Protein AF-A0A0G4FUP6-F1 (afdb_monomer_lite)

Organism: Vitrella brassicaformis (strain CCMP3155) (NCBI:txid1169540)

Secondary structure (DSSP, 8-state):
-HHHHHHHHHHHHHHHSPPPHHHHHIIIIIHHHHHHHTTTHHHHHHHHHHS-GGG--SSS----HHHHHHHHHHHHHHHHHH-HHHHHHHTT-HHHHHHHHHHHIIIIIHHHHHHHHHHHHSPPTTHHHHHHHHHHHHHHHTTT--HHHHHHHHHHHHHHHH-HHHHHHHHHHHHHHHHH--S------HHHHHHHHHHHHHHTHHHHHHHHHHHHHHHTHHHHHHHHHHHHHTTS---GGG-------------

Structure (mmCIF, N/CA/C/O backbone):
data_AF-A0A0G4FUP6-F1
#
_entry.id   AF-A0A0G4FUP6-F1
#
loop_
_atom_site.group_PDB
_atom_site.id
_atom_site.type_symbol
_atom_site.label_atom_id
_atom_site.label_alt_id
_atom_site.label_comp_id
_atom_site.label_asym_id
_atom_site.label_entity_id
_atom_site.label_seq_id
_atom_site.pdbx_PDB_ins_code
_atom_site.Cartn_x
_atom_site.Cartn_y
_atom_site.Cartn_z
_atom_site.occupancy
_atom_site.B_iso_or_equiv
_atom_site.auth_seq_id
_atom_site.auth_comp_id
_atom_site.auth_asym_id
_atom_site.auth_atom_id
_atom_site.pdbx_PDB_model_num
ATOM 1 N N . MET A 1 1 ? 15.894 2.514 -29.216 1.00 75.88 1 MET A N 1
ATOM 2 C CA . MET A 1 1 ? 16.092 1.074 -28.924 1.00 75.88 1 MET A CA 1
ATOM 3 C C . MET A 1 1 ? 15.828 0.776 -27.451 1.00 75.88 1 MET A C 1
ATOM 5 O O . MET A 1 1 ? 14.934 -0.011 -27.184 1.00 75.88 1 MET A O 1
ATOM 9 N N . ALA A 1 2 ? 16.489 1.463 -26.509 1.00 83.56 2 ALA A N 1
ATOM 10 C CA . ALA A 1 2 ? 16.250 1.303 -25.066 1.00 83.56 2 ALA A CA 1
ATOM 11 C C . ALA A 1 2 ? 14.771 1.465 -24.645 1.00 83.56 2 ALA A C 1
ATOM 13 O O . ALA A 1 2 ? 14.272 0.701 -23.829 1.00 83.56 2 ALA A O 1
ATOM 14 N N . GLU A 1 3 ? 14.022 2.386 -25.257 1.00 88.19 3 GLU A N 1
ATOM 15 C CA . GLU A 1 3 ? 12.585 2.531 -24.971 1.00 88.19 3 GLU A CA 1
ATOM 16 C C . GLU A 1 3 ? 11.730 1.328 -25.417 1.00 88.19 3 GLU A C 1
ATOM 18 O O . GLU A 1 3 ? 10.766 0.952 -24.751 1.00 88.19 3 GLU A O 1
ATOM 23 N N . TRP A 1 4 ? 12.087 0.695 -26.541 1.00 89.00 4 TRP A N 1
ATOM 24 C CA . TRP A 1 4 ? 11.432 -0.533 -27.011 1.00 89.00 4 TRP A CA 1
ATOM 25 C C . TRP A 1 4 ? 11.755 -1.714 -26.100 1.00 89.00 4 TRP A C 1
ATOM 27 O O . TRP A 1 4 ? 10.885 -2.539 -25.830 1.00 89.00 4 TRP A O 1
ATOM 37 N N . LEU A 1 5 ? 12.982 -1.747 -25.581 1.00 91.31 5 LEU A N 1
ATOM 38 C CA . LEU A 1 5 ? 13.433 -2.725 -24.602 1.00 91.31 5 LEU A CA 1
ATOM 39 C C . LEU A 1 5 ? 12.688 -2.583 -23.272 1.00 91.31 5 LEU A C 1
ATOM 41 O O . LEU A 1 5 ? 12.225 -3.580 -22.726 1.00 91.31 5 LEU A O 1
ATOM 45 N N . ALA A 1 6 ? 12.482 -1.352 -22.797 1.00 92.44 6 ALA A N 1
ATOM 46 C CA . ALA A 1 6 ? 11.683 -1.083 -21.607 1.00 92.44 6 ALA A CA 1
ATOM 47 C C . ALA A 1 6 ? 10.222 -1.534 -21.785 1.00 92.44 6 ALA A C 1
ATOM 49 O O . ALA A 1 6 ? 9.677 -2.237 -20.934 1.00 92.44 6 ALA A O 1
ATOM 50 N N . LEU A 1 7 ? 9.595 -1.218 -22.924 1.00 91.88 7 LEU A N 1
ATOM 51 C CA . LEU A 1 7 ? 8.237 -1.688 -23.215 1.00 91.88 7 LEU A CA 1
ATOM 52 C C . LEU A 1 7 ? 8.159 -3.225 -23.293 1.00 91.88 7 LEU A C 1
ATOM 54 O O . LEU A 1 7 ? 7.209 -3.818 -22.775 1.00 91.88 7 LEU A O 1
ATOM 58 N N . ALA A 1 8 ? 9.139 -3.875 -23.927 1.00 92.31 8 ALA A N 1
ATOM 59 C CA . ALA A 1 8 ? 9.213 -5.333 -24.006 1.00 92.31 8 ALA A CA 1
ATOM 60 C C . ALA A 1 8 ? 9.375 -5.969 -22.618 1.00 92.31 8 ALA A C 1
ATOM 62 O O . ALA A 1 8 ? 8.665 -6.923 -22.305 1.00 92.31 8 ALA A O 1
ATOM 63 N N . CYS A 1 9 ? 10.237 -5.399 -21.771 1.00 93.50 9 CYS A N 1
ATOM 64 C CA . CYS A 1 9 ? 10.440 -5.822 -20.388 1.00 93.50 9 CYS A CA 1
ATOM 65 C C . CYS A 1 9 ? 9.128 -5.753 -19.598 1.00 93.50 9 CYS A C 1
ATOM 67 O O . CYS A 1 9 ? 8.688 -6.758 -19.047 1.00 93.50 9 CYS A O 1
ATOM 69 N N . ALA A 1 10 ? 8.423 -4.619 -19.646 1.00 92.25 10 ALA A N 1
ATOM 70 C CA . ALA A 1 10 ? 7.139 -4.469 -18.967 1.00 92.25 10 ALA A CA 1
ATOM 71 C C . ALA A 1 10 ? 6.089 -5.490 -19.443 1.00 92.25 10 ALA A C 1
ATOM 73 O O . ALA A 1 10 ? 5.406 -6.119 -18.631 1.00 92.25 10 ALA A O 1
ATOM 74 N N . ARG A 1 11 ? 5.962 -5.695 -20.762 1.00 91.62 11 ARG A N 1
ATOM 75 C CA . ARG A 1 11 ? 5.004 -6.658 -21.336 1.00 91.62 11 ARG A CA 1
ATOM 76 C C . ARG A 1 11 ? 5.340 -8.101 -20.979 1.00 91.62 11 ARG A C 1
ATOM 78 O O . ARG A 1 11 ? 4.432 -8.869 -20.689 1.00 91.62 11 ARG A O 1
ATOM 85 N N . HIS A 1 12 ? 6.616 -8.462 -21.007 1.00 92.19 12 HIS A N 1
ATOM 86 C CA . HIS A 1 12 ? 7.057 -9.811 -20.687 1.00 92.19 12 HIS A CA 1
ATOM 87 C C . HIS A 1 12 ? 6.897 -10.105 -19.192 1.00 92.19 12 HIS A C 1
ATOM 89 O O . HIS A 1 12 ? 6.198 -11.043 -18.815 1.00 92.19 12 HIS A O 1
ATOM 95 N N . CYS A 1 13 ? 7.462 -9.253 -18.336 1.00 91.88 13 CYS A N 1
ATOM 96 C CA . CYS A 1 13 ? 7.470 -9.459 -16.893 1.00 91.88 13 CYS A CA 1
ATOM 97 C C . CYS A 1 13 ? 6.063 -9.377 -16.282 1.00 91.88 13 CYS A C 1
ATOM 99 O O . CYS A 1 13 ? 5.767 -10.128 -15.358 1.00 91.88 13 CYS A O 1
ATOM 101 N N . SER A 1 14 ? 5.156 -8.549 -16.821 1.00 88.56 14 SER A N 1
ATOM 102 C CA . SER A 1 14 ? 3.757 -8.489 -16.350 1.00 88.56 14 SER A CA 1
ATOM 103 C C . SER A 1 14 ? 2.959 -9.779 -16.571 1.00 88.56 14 SER A C 1
ATOM 105 O O . SER A 1 14 ? 1.965 -10.001 -15.883 1.00 88.56 14 SER A O 1
ATOM 107 N N . GLN A 1 15 ? 3.380 -10.641 -17.503 1.00 87.25 15 GLN A N 1
ATOM 108 C CA . GLN A 1 15 ? 2.768 -11.959 -17.713 1.00 87.25 15 GLN A CA 1
ATOM 109 C C . GLN A 1 15 ? 3.314 -13.015 -16.743 1.00 87.25 15 GLN A C 1
ATOM 111 O O . GLN A 1 15 ? 2.641 -14.013 -16.486 1.00 87.25 15 GLN A O 1
ATOM 116 N N . LEU A 1 16 ? 4.526 -12.807 -16.222 1.00 84.44 16 LEU A N 1
ATOM 117 C CA . LEU A 1 16 ? 5.243 -13.767 -15.382 1.00 84.44 16 LEU A CA 1
ATOM 118 C C . LEU A 1 16 ? 5.090 -13.470 -13.889 1.00 84.44 16 LEU A C 1
ATOM 120 O O . LEU A 1 16 ? 4.939 -14.385 -13.077 1.00 84.44 16 LEU A O 1
ATOM 124 N N . LEU A 1 17 ? 5.127 -12.193 -13.513 1.00 78.44 17 LEU A N 1
ATOM 125 C CA . LEU A 1 17 ? 5.051 -11.771 -12.124 1.00 78.44 17 LEU A CA 1
ATOM 126 C C . LEU A 1 17 ? 3.604 -11.732 -11.644 1.00 78.44 17 LEU A C 1
ATOM 128 O O . LEU A 1 17 ? 2.724 -11.107 -12.235 1.00 78.44 17 LEU A O 1
ATOM 132 N N . ARG A 1 18 ? 3.366 -12.402 -10.513 1.00 73.62 18 ARG A N 1
ATOM 133 C CA . ARG A 1 18 ? 2.107 -12.279 -9.777 1.00 73.62 18 ARG A CA 1
ATOM 134 C C . ARG A 1 18 ? 1.989 -10.878 -9.180 1.00 73.62 18 ARG A C 1
ATOM 136 O O . ARG A 1 18 ? 2.986 -10.178 -9.009 1.00 73.62 18 ARG A O 1
ATOM 143 N N . ARG A 1 19 ? 0.755 -10.498 -8.823 1.00 71.19 19 ARG A N 1
ATOM 144 C CA . ARG A 1 19 ? 0.486 -9.254 -8.088 1.00 71.19 19 ARG A CA 1
ATOM 145 C C . ARG A 1 19 ? 1.449 -9.137 -6.899 1.00 71.19 19 ARG A C 1
ATOM 147 O O . ARG A 1 19 ? 1.643 -10.136 -6.199 1.00 71.19 19 ARG A O 1
ATOM 154 N N . PRO A 1 20 ? 2.043 -7.958 -6.670 1.00 75.31 20 PRO A N 1
ATOM 155 C CA . PRO A 1 20 ? 3.007 -7.803 -5.599 1.00 75.31 20 PRO A CA 1
ATOM 156 C C . PRO A 1 20 ? 2.327 -8.008 -4.243 1.00 75.31 20 PRO A C 1
ATOM 158 O O . PRO A 1 20 ? 1.157 -7.658 -4.055 1.00 75.31 20 PRO A O 1
ATOM 161 N N . GLN A 1 21 ? 3.060 -8.578 -3.286 1.00 76.31 21 GLN A N 1
ATOM 162 C CA . GLN A 1 21 ? 2.505 -8.943 -1.977 1.00 76.31 21 GLN A CA 1
ATOM 163 C C . GLN A 1 21 ? 1.964 -7.725 -1.218 1.00 76.31 21 GLN A C 1
ATOM 165 O O . GLN A 1 21 ? 0.960 -7.837 -0.514 1.00 76.31 21 GLN A O 1
ATOM 170 N N . TRP A 1 22 ? 2.574 -6.550 -1.409 1.00 81.00 22 TRP A N 1
ATOM 171 C CA . TRP A 1 22 ? 2.094 -5.300 -0.821 1.00 81.00 22 TRP A CA 1
ATOM 172 C C . TRP A 1 22 ? 0.680 -4.942 -1.293 1.00 81.00 22 TRP A C 1
ATOM 174 O O . TRP A 1 22 ? -0.129 -4.476 -0.495 1.00 81.00 22 TRP A O 1
ATOM 184 N N . MET A 1 23 ? 0.344 -5.203 -2.562 1.00 82.19 23 MET A N 1
ATOM 185 C CA . MET A 1 23 ? -0.976 -4.884 -3.116 1.00 82.19 23 MET A CA 1
ATOM 186 C C . MET A 1 23 ? -2.042 -5.752 -2.464 1.00 82.19 23 MET A C 1
ATOM 188 O O . MET A 1 23 ? -3.100 -5.252 -2.087 1.00 82.19 23 MET A O 1
ATOM 192 N N . GLN A 1 24 ? -1.736 -7.038 -2.293 1.00 83.50 24 GLN A N 1
ATOM 193 C CA . GLN A 1 24 ? -2.635 -7.968 -1.632 1.00 83.50 24 GLN A CA 1
ATOM 194 C C . GLN A 1 24 ? -2.822 -7.608 -0.153 1.00 83.50 24 GLN A C 1
ATOM 196 O O . GLN A 1 24 ? -3.950 -7.536 0.315 1.00 83.50 24 GLN A O 1
ATOM 201 N N . ARG A 1 25 ? -1.743 -7.283 0.571 1.00 84.44 25 ARG A N 1
ATOM 202 C CA . ARG A 1 25 ? -1.837 -6.821 1.967 1.00 84.44 25 ARG A CA 1
ATOM 203 C C . ARG A 1 25 ? -2.678 -5.552 2.115 1.00 84.44 25 ARG A C 1
ATOM 205 O O . ARG A 1 25 ? -3.513 -5.475 3.012 1.00 84.44 25 ARG A O 1
ATOM 212 N N . CYS A 1 26 ? -2.515 -4.576 1.223 1.00 85.69 26 CYS A N 1
ATOM 213 C CA . CYS A 1 26 ? -3.362 -3.385 1.216 1.00 85.69 26 CYS A CA 1
ATOM 214 C C . CYS A 1 26 ? -4.843 -3.730 1.009 1.00 85.69 26 CYS A C 1
ATOM 216 O O . CYS A 1 26 ? -5.689 -3.246 1.759 1.00 85.69 26 CYS A O 1
ATOM 218 N N . GLN A 1 27 ? -5.146 -4.549 -0.004 1.00 85.94 27 GLN A N 1
ATOM 219 C CA . GLN A 1 27 ? -6.516 -4.896 -0.399 1.00 85.94 27 GLN A CA 1
ATOM 220 C C . GLN A 1 27 ? -7.227 -5.777 0.628 1.00 85.94 27 GLN A C 1
ATOM 222 O O . GLN A 1 27 ? -8.394 -5.530 0.919 1.00 85.94 27 GLN A O 1
ATOM 227 N N . ASP A 1 28 ? -6.526 -6.762 1.185 1.00 88.62 28 ASP A N 1
ATOM 228 C CA . ASP A 1 28 ? -7.132 -7.806 2.012 1.00 88.62 28 ASP A CA 1
ATOM 229 C C . ASP A 1 28 ? -7.070 -7.473 3.511 1.00 88.62 28 ASP A C 1
ATOM 231 O O . ASP A 1 28 ? -7.913 -7.939 4.276 1.00 88.62 28 ASP A O 1
ATOM 235 N N . VAL A 1 29 ? -6.094 -6.663 3.946 1.00 90.81 29 VAL A N 1
ATOM 236 C CA . VAL A 1 29 ? -5.817 -6.421 5.373 1.00 90.81 29 VAL A CA 1
ATOM 237 C C . VAL A 1 29 ? -5.951 -4.944 5.739 1.00 90.81 29 VAL A C 1
ATOM 239 O O . VAL A 1 29 ? -6.825 -4.583 6.529 1.00 90.81 29 VAL A O 1
ATOM 242 N N . HIS A 1 30 ? -5.109 -4.067 5.180 1.00 91.69 30 HIS A N 1
ATOM 243 C CA . HIS A 1 30 ? -4.984 -2.701 5.701 1.00 91.69 30 HIS A CA 1
ATOM 244 C C . HIS A 1 30 ? -6.199 -1.820 5.407 1.00 91.69 30 HIS A C 1
ATOM 246 O O . HIS A 1 30 ? -6.750 -1.238 6.340 1.00 91.69 30 HIS A O 1
ATOM 252 N N . PHE A 1 31 ? -6.651 -1.733 4.150 1.00 90.69 31 PHE A N 1
ATOM 253 C CA . PHE A 1 31 ? -7.810 -0.902 3.815 1.00 90.69 31 PHE A CA 1
ATOM 254 C C . PHE A 1 31 ? -9.113 -1.418 4.435 1.00 90.69 31 PHE A C 1
ATOM 256 O O . PHE A 1 31 ? -9.832 -0.597 5.004 1.00 90.69 31 PHE A O 1
ATOM 263 N N . PRO A 1 32 ? -9.437 -2.727 4.402 1.00 93.69 32 PRO A N 1
ATOM 264 C CA . PRO A 1 32 ? -10.642 -3.227 5.056 1.00 93.69 32 PRO A CA 1
ATOM 265 C C . PRO A 1 32 ? -10.662 -2.938 6.557 1.00 93.69 32 PRO A C 1
ATOM 267 O O . PRO A 1 32 ? -11.668 -2.447 7.066 1.00 93.69 32 PRO A O 1
ATOM 270 N N . MET A 1 33 ? -9.552 -3.184 7.262 1.00 93.62 33 MET A N 1
ATOM 271 C CA . MET A 1 33 ? -9.471 -2.894 8.693 1.00 93.62 33 MET A CA 1
ATOM 272 C C . MET A 1 33 ? -9.579 -1.390 8.965 1.00 93.62 33 MET A C 1
ATOM 274 O O . MET A 1 33 ? -10.358 -0.990 9.825 1.00 93.62 33 MET A O 1
ATOM 278 N N . LEU A 1 34 ? -8.891 -0.549 8.184 1.00 91.38 34 LEU A N 1
ATOM 279 C CA . LEU A 1 34 ? -8.990 0.906 8.302 1.00 91.38 34 LEU A CA 1
ATOM 280 C C . LEU A 1 34 ? -10.434 1.390 8.121 1.00 91.38 34 LEU A C 1
ATOM 282 O O . LEU A 1 34 ? -10.898 2.211 8.902 1.00 91.38 34 LEU A O 1
ATOM 286 N N . GLN A 1 35 ? -11.166 0.869 7.129 1.00 91.81 35 GLN A N 1
ATOM 287 C CA . GLN A 1 35 ? -12.571 1.233 6.910 1.00 91.81 35 GLN A CA 1
ATOM 288 C C . GLN A 1 35 ? -13.462 0.823 8.082 1.00 91.81 35 GLN A C 1
ATOM 290 O O . GLN A 1 35 ? -14.345 1.586 8.468 1.00 91.81 35 GLN A O 1
ATOM 295 N N . ARG A 1 36 ? -13.219 -0.357 8.664 1.00 93.56 36 ARG A N 1
ATOM 296 C CA . ARG A 1 36 ? -13.946 -0.819 9.852 1.00 93.56 36 ARG A CA 1
ATOM 297 C C . ARG A 1 36 ? -13.638 0.060 11.060 1.00 93.56 36 ARG A C 1
ATOM 299 O O . ARG A 1 36 ? -14.563 0.489 11.727 1.00 93.56 36 ARG A O 1
ATOM 306 N N . LEU A 1 37 ? -12.370 0.366 11.316 1.00 92.62 37 LEU A N 1
ATOM 307 C CA . LEU A 1 37 ? -11.956 1.142 12.486 1.00 92.62 37 LEU A CA 1
ATOM 308 C C . LEU A 1 37 ? -12.195 2.647 12.343 1.00 92.62 37 LEU A C 1
ATOM 310 O O . LEU A 1 37 ? -12.230 3.343 13.352 1.00 92.62 37 LEU A O 1
ATOM 314 N N . LYS A 1 38 ? -12.403 3.163 11.125 1.00 90.38 38 LYS A N 1
ATOM 315 C CA . LYS A 1 38 ? -12.597 4.594 10.833 1.00 90.38 38 LYS A CA 1
ATOM 316 C C . LYS A 1 38 ? -13.560 5.330 11.784 1.00 90.38 38 LYS 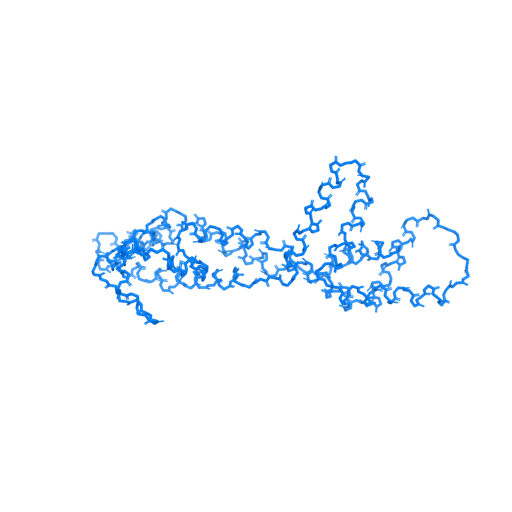A C 1
ATOM 318 O O . LYS A 1 38 ? -13.233 6.459 12.146 1.00 90.38 38 LYS A O 1
ATOM 323 N N . PRO A 1 39 ? -14.707 4.761 12.211 1.00 90.56 39 PRO A N 1
ATOM 324 C CA . PRO A 1 39 ? -15.595 5.413 13.178 1.00 90.56 39 PRO A CA 1
ATOM 325 C C . PRO A 1 39 ? -14.996 5.524 14.589 1.00 90.56 39 PRO A C 1
ATOM 327 O O . PRO A 1 39 ? -15.336 6.449 15.317 1.00 90.56 39 PRO A O 1
ATOM 330 N N . CYS A 1 40 ? -14.107 4.602 14.964 1.00 91.06 40 CYS A N 1
ATOM 331 C CA . CYS A 1 40 ? -13.467 4.513 16.278 1.00 91.06 40 CYS A CA 1
ATOM 332 C C . CYS A 1 40 ? -12.221 5.406 16.378 1.00 91.06 40 CYS A C 1
ATOM 334 O O . CYS A 1 40 ? -11.918 5.927 17.447 1.00 91.06 40 CYS A O 1
ATOM 336 N N . LEU A 1 41 ? -11.498 5.600 15.268 1.00 88.12 41 LEU A N 1
ATOM 337 C CA . LEU A 1 41 ? -10.215 6.316 15.238 1.00 88.12 41 LEU A CA 1
ATOM 338 C C . LEU A 1 41 ? -10.235 7.743 15.821 1.00 88.12 41 LEU A C 1
ATOM 340 O O . LEU A 1 41 ? -9.260 8.106 16.475 1.00 88.12 41 LEU A O 1
ATOM 344 N N . PRO A 1 42 ? -11.303 8.556 15.683 1.00 88.75 42 PRO A N 1
ATOM 345 C CA . PRO A 1 42 ? -11.374 9.852 16.360 1.00 88.75 42 PRO A CA 1
ATOM 346 C C . PRO A 1 42 ? -11.249 9.774 17.890 1.00 88.75 42 PRO A C 1
ATOM 348 O O . PRO A 1 42 ? -10.733 10.713 18.493 1.00 88.75 42 PRO A O 1
ATOM 351 N N . LEU A 1 43 ? -11.674 8.671 18.523 1.00 86.88 43 LEU A N 1
ATOM 352 C CA . LEU A 1 43 ? -11.532 8.474 19.973 1.00 86.88 43 LEU A CA 1
ATOM 353 C C . LEU A 1 43 ? -10.069 8.274 20.379 1.00 86.88 43 LEU A C 1
ATOM 355 O O . LEU A 1 43 ? -9.690 8.631 21.489 1.00 86.88 43 LEU A O 1
ATOM 359 N N . TYR A 1 44 ? -9.219 7.783 19.475 1.00 84.44 44 TYR A N 1
ATOM 360 C CA . TYR A 1 44 ? -7.792 7.639 19.752 1.00 84.44 44 TYR A CA 1
ATOM 361 C C . TYR A 1 44 ? -7.114 8.999 19.988 1.00 84.44 44 TYR A C 1
ATOM 363 O O . TYR A 1 44 ? -6.271 9.127 20.869 1.00 84.44 44 TYR A O 1
ATOM 371 N N . ASN A 1 45 ? -7.562 10.063 19.311 1.00 81.44 45 ASN A N 1
ATOM 372 C CA . ASN A 1 45 ? -7.088 11.423 19.595 1.00 81.44 45 ASN A CA 1
ATOM 373 C C . ASN A 1 45 ? -7.445 11.878 21.022 1.00 81.44 45 ASN A C 1
ATOM 375 O O . ASN A 1 45 ? -6.706 12.650 21.628 1.00 81.44 45 ASN A O 1
ATOM 379 N N . VAL A 1 46 ? -8.565 11.402 21.579 1.00 82.94 46 VAL A N 1
ATOM 380 C CA . VAL A 1 46 ? -8.941 11.677 22.976 1.00 82.94 46 VAL A CA 1
ATOM 381 C C . VAL A 1 46 ? -7.976 10.984 23.935 1.00 82.94 46 VAL A C 1
ATOM 383 O O . VAL A 1 46 ? -7.584 11.597 24.925 1.00 82.94 46 VAL A O 1
ATOM 386 N N . VAL A 1 47 ? -7.544 9.758 23.612 1.00 81.25 47 VAL A N 1
ATOM 387 C CA . VAL A 1 47 ? -6.485 9.055 24.353 1.00 81.25 47 VAL A CA 1
ATOM 388 C C . VAL A 1 47 ? -5.209 9.887 24.346 1.00 81.25 47 VAL A C 1
ATOM 390 O O . VAL A 1 47 ? -4.686 10.194 25.412 1.00 81.25 47 VAL A O 1
ATOM 393 N N . LEU A 1 48 ? -4.749 10.316 23.167 1.00 77.94 48 LEU A N 1
ATOM 394 C CA . LEU A 1 48 ? -3.523 11.107 23.029 1.00 77.94 48 LEU A CA 1
ATOM 395 C C . LEU A 1 48 ? -3.581 12.419 23.825 1.00 77.94 48 LEU A C 1
ATOM 397 O O . LEU A 1 48 ? -2.631 12.742 24.526 1.00 77.94 48 LEU A O 1
ATOM 401 N N . ASN A 1 49 ? -4.715 13.124 23.800 1.00 77.69 49 ASN A N 1
ATOM 402 C CA . ASN A 1 49 ? -4.920 14.360 24.567 1.00 77.69 49 ASN A CA 1
ATOM 403 C C . ASN A 1 49 ? -5.059 14.144 26.085 1.00 77.69 49 ASN A C 1
ATOM 405 O O . ASN A 1 49 ? -5.036 15.107 26.854 1.00 77.69 49 ASN A O 1
ATOM 409 N N . ALA A 1 50 ? -5.306 12.911 26.529 1.00 76.06 50 ALA A N 1
ATOM 410 C CA . ALA A 1 50 ? -5.398 12.573 27.944 1.00 76.06 50 ALA A CA 1
ATOM 411 C C . ALA A 1 50 ? -4.036 12.192 28.547 1.00 76.06 50 ALA A C 1
ATOM 413 O O . ALA A 1 50 ? -3.896 12.230 29.771 1.00 76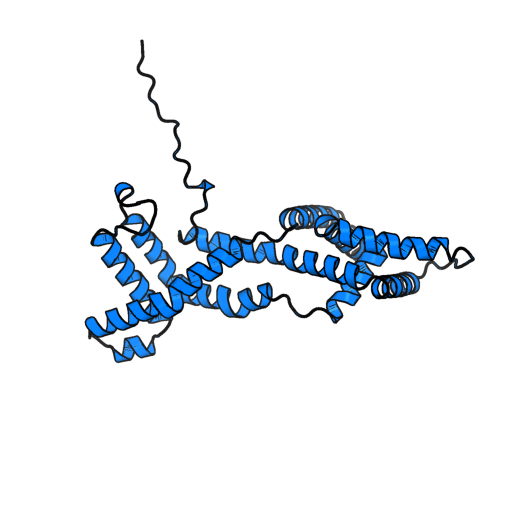.06 50 ALA A O 1
ATOM 414 N N . VAL A 1 51 ? -3.048 11.845 27.715 1.00 70.69 51 VAL A N 1
ATOM 415 C CA . VAL A 1 51 ? -1.678 11.559 28.154 1.00 70.69 51 VAL A CA 1
ATOM 416 C C . VAL A 1 51 ? -0.966 12.879 28.461 1.00 70.69 51 VAL A C 1
ATOM 418 O O . VAL A 1 51 ? -0.878 13.752 27.603 1.00 70.69 51 VAL A O 1
ATOM 421 N N . ASP A 1 52 ? -0.452 13.034 29.683 1.00 62.94 52 ASP A N 1
ATOM 422 C CA . ASP A 1 52 ? 0.378 14.188 30.044 1.00 62.94 52 ASP A CA 1
ATOM 423 C C . ASP A 1 52 ? 1.773 14.057 29.405 1.00 62.94 52 ASP A C 1
ATOM 425 O O . ASP A 1 52 ? 2.406 13.003 29.471 1.00 62.94 52 ASP A O 1
ATOM 429 N N . GLU A 1 53 ? 2.317 15.146 28.850 1.00 58.06 53 GLU A N 1
ATOM 430 C CA . GLU A 1 53 ? 3.665 15.166 28.241 1.00 58.06 53 GLU A CA 1
ATOM 431 C 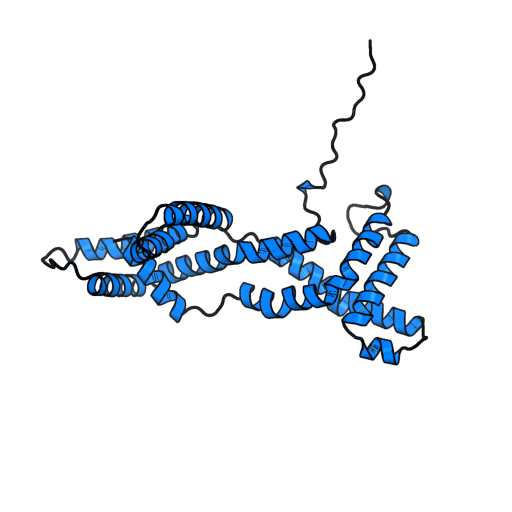C . GLU A 1 53 ? 4.771 14.704 29.208 1.00 58.06 53 GLU A C 1
ATOM 433 O O . GLU A 1 53 ? 5.794 14.159 28.796 1.00 58.06 53 GLU A O 1
ATOM 438 N N . LYS A 1 54 ? 4.555 14.881 30.518 1.00 57.62 54 LYS A N 1
ATOM 439 C CA . LYS A 1 54 ? 5.488 14.480 31.585 1.00 57.62 54 LYS A CA 1
ATOM 440 C C . LYS A 1 54 ? 5.505 12.971 31.855 1.00 57.62 54 LYS A C 1
ATOM 442 O O . LYS A 1 54 ? 6.431 12.495 32.514 1.00 57.62 54 LYS A O 1
ATOM 447 N N . ASP A 1 55 ? 4.522 12.238 31.337 1.00 52.69 55 ASP A N 1
ATOM 448 C CA . ASP A 1 55 ? 4.359 10.795 31.528 1.00 52.69 55 ASP A CA 1
ATOM 449 C C . ASP A 1 55 ? 4.958 9.965 30.374 1.00 52.69 55 ASP A C 1
ATOM 451 O O . ASP A 1 55 ? 5.074 8.738 30.467 1.00 52.69 55 ASP A O 1
ATOM 455 N N . PHE A 1 56 ? 5.451 10.619 29.313 1.00 49.44 56 PHE A N 1
ATOM 456 C CA . PHE A 1 56 ? 6.247 9.974 28.268 1.00 49.44 56 PHE A CA 1
ATOM 457 C C . PHE A 1 56 ? 7.661 9.645 28.778 1.00 49.44 56 PHE A C 1
ATOM 459 O O . PHE A 1 56 ? 8.605 10.422 28.637 1.00 49.44 56 PHE A O 1
ATOM 466 N N . LYS A 1 57 ? 7.846 8.452 29.354 1.00 43.62 57 LYS A N 1
ATOM 467 C CA . LYS A 1 57 ? 9.184 7.859 29.519 1.00 43.62 57 LYS A CA 1
ATOM 468 C C . LYS A 1 57 ? 9.565 7.044 28.290 1.00 43.62 57 LYS A C 1
ATOM 470 O O . LYS A 1 57 ? 8.724 6.437 27.636 1.00 43.62 57 LYS A O 1
ATOM 475 N N . THR A 1 58 ? 10.867 7.009 28.013 1.00 43.41 58 THR A N 1
ATOM 476 C CA . THR A 1 58 ? 11.508 6.521 26.782 1.00 43.41 58 THR A CA 1
ATOM 477 C C . THR A 1 58 ? 11.116 5.098 26.362 1.00 43.41 58 THR A C 1
ATOM 479 O O . THR A 1 58 ? 11.304 4.758 25.199 1.00 43.41 58 THR A O 1
ATOM 482 N N . HIS A 1 59 ? 10.517 4.291 27.246 1.00 40.09 59 HIS A N 1
ATOM 483 C CA . HIS A 1 59 ? 9.875 3.016 26.926 1.00 40.09 59 HIS A CA 1
ATOM 484 C C . HIS A 1 59 ? 8.597 2.816 27.761 1.00 40.09 59 HIS A C 1
ATOM 486 O O . HIS A 1 59 ? 8.690 2.635 28.971 1.00 40.09 59 HIS A O 1
ATOM 492 N N . GLY A 1 60 ? 7.438 2.775 27.092 1.00 43.06 60 GLY A N 1
ATOM 493 C CA . GLY A 1 60 ? 6.198 2.173 27.602 1.00 43.06 60 GLY A CA 1
ATOM 494 C C . GLY A 1 60 ? 5.396 3.029 28.586 1.00 43.06 60 GLY A C 1
ATOM 495 O O . GLY A 1 60 ? 5.655 2.993 29.782 1.00 43.06 60 GLY A O 1
ATOM 496 N N . PHE A 1 61 ? 4.418 3.758 28.037 1.00 48.91 61 PHE A N 1
ATOM 497 C CA . PHE A 1 61 ? 3.214 4.335 28.653 1.00 48.91 61 PHE A CA 1
ATOM 498 C C . PHE A 1 61 ? 3.119 4.306 30.194 1.00 48.91 61 PHE A C 1
ATOM 500 O O . PHE A 1 61 ? 2.779 3.281 30.784 1.00 48.91 61 PHE A O 1
ATOM 507 N N . VAL A 1 62 ? 3.294 5.463 30.843 1.00 49.34 62 VAL A N 1
ATOM 508 C CA . VAL A 1 62 ? 2.628 5.727 32.129 1.00 49.34 62 VAL A CA 1
ATOM 509 C C . VAL A 1 62 ? 1.292 6.369 31.772 1.00 49.34 62 VAL A C 1
ATOM 511 O O . VAL A 1 62 ? 1.250 7.468 31.230 1.00 49.34 62 VAL A O 1
ATOM 514 N N . VAL A 1 63 ? 0.204 5.637 31.985 1.00 58.09 63 VAL A N 1
ATOM 515 C CA . VAL A 1 63 ? -1.144 6.087 31.642 1.00 58.09 63 VAL A CA 1
ATOM 516 C C . VAL A 1 63 ? -1.790 6.575 32.933 1.00 58.09 63 VAL A C 1
ATOM 518 O O . VAL A 1 63 ? -2.007 5.798 33.857 1.00 58.09 63 VAL A O 1
ATOM 521 N N . ASN A 1 64 ? -2.039 7.878 33.047 1.00 72.19 64 ASN A N 1
ATOM 522 C CA . ASN A 1 64 ? -2.883 8.393 34.123 1.00 72.19 64 ASN A CA 1
ATOM 523 C C . ASN A 1 64 ? -4.317 7.822 33.976 1.00 72.19 64 ASN A C 1
ATOM 525 O O . ASN A 1 64 ? -4.725 7.430 32.881 1.00 72.19 64 ASN A O 1
ATOM 529 N N . GLU A 1 65 ? -5.107 7.779 35.057 1.00 78.75 65 GLU A N 1
ATOM 530 C CA . GLU A 1 65 ? -6.450 7.150 35.060 1.00 78.75 65 GLU A CA 1
ATOM 531 C C . GLU A 1 65 ? -7.371 7.675 33.939 1.00 78.75 65 GLU A C 1
ATOM 533 O O . GLU A 1 65 ? -8.220 6.954 33.412 1.00 78.75 65 GLU A O 1
ATOM 538 N N . LYS A 1 66 ? -7.185 8.937 33.535 1.00 79.00 66 LYS A N 1
ATOM 539 C CA . LYS A 1 66 ? -7.954 9.581 32.466 1.00 79.00 66 LYS A CA 1
ATOM 540 C C . LYS A 1 66 ? -7.623 8.995 31.091 1.00 79.00 66 LYS A C 1
ATOM 542 O O . LYS A 1 66 ? -8.535 8.754 30.301 1.00 79.00 66 LYS A O 1
ATOM 547 N N . ALA A 1 67 ? -6.346 8.762 30.802 1.00 77.19 67 ALA A N 1
ATOM 548 C CA . ALA A 1 67 ? -5.921 8.132 29.560 1.00 77.19 67 ALA A CA 1
ATOM 549 C C . ALA A 1 67 ? -6.259 6.630 29.537 1.00 77.19 67 ALA A C 1
ATOM 551 O O . ALA A 1 67 ? -6.619 6.119 28.478 1.00 77.19 67 ALA A O 1
ATOM 552 N N . GLU A 1 68 ? -6.255 5.939 30.686 1.00 79.50 68 GLU A N 1
ATOM 553 C CA . GLU A 1 68 ? -6.681 4.532 30.768 1.00 79.50 68 GLU A CA 1
ATOM 554 C C . GLU A 1 68 ? -8.172 4.390 30.451 1.00 79.50 68 GLU A C 1
ATOM 556 O O . GLU A 1 68 ? -8.565 3.526 29.665 1.00 79.50 68 GLU A O 1
ATOM 561 N N . ALA A 1 69 ? -9.004 5.277 31.005 1.00 84.12 69 ALA A N 1
ATOM 562 C CA . ALA A 1 69 ? -10.434 5.302 30.720 1.00 84.12 69 ALA A CA 1
ATOM 563 C C . ALA A 1 69 ? -10.720 5.591 29.236 1.00 84.12 69 ALA A C 1
ATOM 565 O O . ALA A 1 69 ? -11.508 4.877 28.613 1.00 84.12 69 ALA A O 1
ATOM 566 N N . ALA A 1 70 ? -10.042 6.585 28.650 1.00 85.88 70 ALA A N 1
ATOM 567 C CA . ALA A 1 70 ? -10.179 6.912 27.230 1.00 85.88 70 ALA A CA 1
ATOM 568 C C . ALA A 1 70 ? -9.734 5.748 26.326 1.00 85.88 70 ALA A C 1
ATOM 570 O O . ALA A 1 70 ? -10.371 5.462 25.310 1.00 85.88 70 ALA A O 1
ATOM 571 N N . LEU A 1 71 ? -8.659 5.047 26.701 1.00 85.38 71 LEU A N 1
ATOM 572 C CA . LEU A 1 71 ? -8.170 3.883 25.967 1.00 85.38 71 LEU A CA 1
ATOM 573 C C . LEU A 1 71 ? -9.165 2.715 26.045 1.00 85.38 71 LEU A C 1
ATOM 575 O O . LEU A 1 71 ? -9.424 2.049 25.040 1.00 85.38 71 LEU A O 1
ATOM 579 N N . GLY A 1 72 ? -9.778 2.503 27.212 1.00 86.69 72 GLY A N 1
ATOM 580 C CA . GLY A 1 72 ? -10.855 1.530 27.392 1.00 86.69 72 GLY A CA 1
ATOM 581 C C . GLY A 1 72 ? -12.071 1.821 26.508 1.00 86.69 72 GLY A C 1
ATOM 582 O O . GLY A 1 72 ? -12.598 0.905 25.873 1.00 86.69 72 GLY A O 1
ATOM 583 N N . GLU A 1 73 ? -12.483 3.089 26.415 1.00 89.81 73 GLU A N 1
ATOM 584 C CA . GLU A 1 73 ? -13.578 3.533 25.543 1.00 89.81 73 GLU A CA 1
ATOM 585 C C . GLU A 1 73 ? -13.249 3.319 24.058 1.00 89.81 73 GLU A C 1
ATOM 587 O O . GLU A 1 73 ? -14.071 2.786 23.306 1.00 89.81 73 GLU A O 1
ATOM 592 N N . PHE A 1 74 ? -12.024 3.654 23.642 1.00 91.75 74 PHE A N 1
ATOM 593 C CA . PHE A 1 74 ? -11.550 3.403 22.283 1.00 91.75 74 PHE A CA 1
ATOM 594 C C . PHE A 1 74 ? -11.639 1.915 21.917 1.00 91.75 74 PHE A C 1
ATOM 596 O O . PHE A 1 74 ? -12.247 1.564 20.902 1.00 91.75 74 PHE A O 1
ATOM 603 N N . PHE A 1 75 ? -11.095 1.023 22.748 1.00 93.62 75 PHE A N 1
ATOM 604 C CA . PHE A 1 75 ? -11.118 -0.410 22.453 1.00 93.62 75 PHE A CA 1
ATOM 605 C C . PHE A 1 75 ? -12.514 -1.027 22.549 1.00 93.62 75 PHE A C 1
ATOM 607 O O 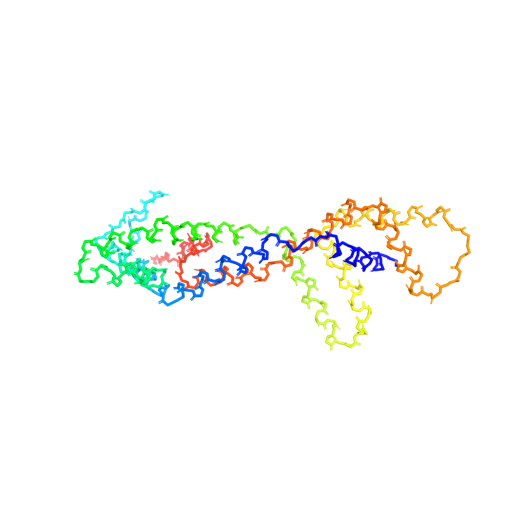. PHE A 1 75 ? -12.827 -1.943 21.786 1.00 93.62 75 PHE A O 1
ATOM 614 N N . LEU A 1 76 ? -13.397 -0.490 23.394 1.00 93.31 76 LEU A N 1
ATOM 615 C CA . LEU A 1 76 ? -14.797 -0.904 23.416 1.00 93.31 76 LEU A CA 1
ATOM 616 C C . LEU A 1 76 ? -15.517 -0.507 22.115 1.00 93.31 76 LEU A C 1
ATOM 618 O O . LEU A 1 76 ? -16.268 -1.304 21.550 1.00 93.31 76 LEU A O 1
ATOM 622 N N . CYS A 1 77 ? -15.234 0.685 21.583 1.00 93.94 77 CYS A N 1
ATOM 623 C CA . CYS A 1 77 ? -15.733 1.119 20.278 1.00 93.94 77 CYS A CA 1
ATOM 624 C C . CYS A 1 77 ? -15.209 0.223 19.139 1.00 93.94 77 CYS A C 1
ATOM 626 O O . CYS A 1 77 ? -15.968 -0.195 18.256 1.00 93.94 77 CYS A O 1
ATOM 628 N N . CYS A 1 78 ? -13.925 -0.143 19.188 1.00 94.31 78 CYS A N 1
ATOM 629 C CA . CYS A 1 78 ? -13.344 -1.116 18.266 1.00 94.31 78 CYS A CA 1
ATOM 630 C C . CYS A 1 78 ? -14.051 -2.472 18.376 1.00 94.31 78 CYS A C 1
ATOM 632 O O . CYS A 1 78 ? -14.380 -3.072 17.355 1.00 94.31 78 CYS A O 1
ATOM 634 N N . ALA A 1 79 ? -14.354 -2.937 19.589 1.00 95.12 79 ALA A N 1
ATOM 635 C CA . ALA A 1 79 ? -15.025 -4.211 19.812 1.00 95.12 79 ALA A CA 1
ATOM 636 C C . ALA A 1 79 ? -16.446 -4.252 19.237 1.00 95.12 79 ALA A C 1
ATOM 638 O O . ALA A 1 79 ? -16.809 -5.237 18.591 1.00 95.12 79 ALA A O 1
ATOM 639 N N . LEU A 1 80 ? -17.208 -3.161 19.368 1.00 93.75 80 LEU A N 1
ATOM 640 C CA . LEU A 1 80 ? -18.522 -3.003 18.731 1.00 93.75 80 LEU A CA 1
ATOM 641 C C . LEU A 1 80 ? -18.457 -3.177 17.208 1.00 93.75 80 LEU A C 1
ATOM 643 O O . LEU A 1 80 ? -19.367 -3.734 16.597 1.00 93.75 80 LEU A O 1
ATOM 647 N N . THR A 1 81 ? -17.361 -2.738 16.595 1.00 94.25 81 THR A N 1
ATOM 648 C CA . THR A 1 81 ? -17.174 -2.796 15.141 1.00 94.25 81 THR A CA 1
ATOM 649 C C . THR A 1 81 ? -16.573 -4.127 14.677 1.00 94.25 81 THR A C 1
ATOM 651 O O . THR A 1 81 ? -16.905 -4.661 13.608 1.00 94.25 81 THR A O 1
ATOM 654 N N . LEU A 1 82 ? -15.652 -4.680 15.464 1.00 95.00 82 LEU A N 1
ATOM 655 C CA . LEU A 1 82 ? -14.883 -5.855 15.082 1.00 95.00 82 LEU A CA 1
ATOM 656 C C . LEU A 1 82 ? -15.573 -7.166 15.451 1.00 95.00 82 LEU A C 1
ATOM 658 O O . LEU A 1 82 ? -15.545 -8.106 14.650 1.00 95.00 82 LEU A O 1
ATOM 662 N N . ARG A 1 83 ? -16.235 -7.203 16.611 1.00 94.94 83 ARG A N 1
ATOM 663 C CA . ARG A 1 83 ? -16.839 -8.398 17.212 1.00 94.94 83 ARG A CA 1
ATOM 664 C C . ARG A 1 83 ? -18.249 -8.111 17.757 1.00 94.94 83 ARG A C 1
ATOM 666 O O . ARG A 1 83 ? -18.521 -8.401 18.922 1.00 94.94 83 ARG A O 1
ATOM 673 N N . PRO A 1 84 ? -19.186 -7.608 16.926 1.00 94.38 84 PRO A N 1
ATOM 674 C CA . PRO A 1 84 ? -20.517 -7.194 17.387 1.00 94.38 84 PRO A CA 1
ATOM 675 C C . PRO A 1 84 ? -21.277 -8.311 18.115 1.00 94.38 84 PRO A C 1
ATOM 677 O O . PRO A 1 84 ? -21.909 -8.059 19.131 1.00 94.38 84 PRO A O 1
ATOM 680 N N . LYS A 1 85 ? -21.138 -9.567 17.669 1.00 95.56 85 LYS A N 1
ATOM 681 C CA . LYS A 1 85 ? -21.790 -10.728 18.301 1.00 95.56 85 LYS A CA 1
ATOM 682 C C . LYS A 1 85 ? -21.296 -11.012 19.723 1.00 95.56 85 LYS A C 1
ATOM 684 O O . LYS A 1 85 ? -22.071 -11.480 20.547 1.00 95.56 85 LYS A O 1
ATOM 689 N N . GLU A 1 86 ? -20.012 -10.776 20.001 1.00 94.88 86 GLU A N 1
ATOM 690 C CA . GLU A 1 86 ? -19.454 -10.968 21.348 1.00 94.88 86 GLU A CA 1
ATOM 691 C C . GLU A 1 86 ? -19.929 -9.856 22.289 1.00 94.88 86 GLU A C 1
ATOM 693 O O . GLU A 1 86 ? -20.227 -10.129 23.448 1.00 94.88 86 GLU A O 1
ATOM 698 N N . ILE A 1 87 ? -20.085 -8.630 21.776 1.00 94.31 87 ILE A N 1
ATOM 699 C CA . ILE A 1 87 ? -20.669 -7.521 22.538 1.00 94.31 87 ILE A CA 1
ATOM 700 C C . ILE A 1 87 ? -22.162 -7.745 22.807 1.00 94.31 87 ILE A C 1
ATOM 702 O O . ILE A 1 87 ? -22.605 -7.586 23.940 1.00 94.31 87 ILE A O 1
ATOM 706 N N . GLU A 1 88 ? -22.930 -8.186 21.808 1.00 94.44 88 GLU A N 1
ATOM 707 C CA . GLU A 1 88 ? -24.342 -8.552 21.989 1.00 94.44 88 GLU A CA 1
ATOM 708 C C . GLU A 1 88 ? -24.519 -9.659 23.039 1.00 94.44 88 GLU A C 1
ATOM 710 O O . GLU A 1 88 ? -25.456 -9.610 23.832 1.00 94.44 88 GLU A O 1
ATOM 715 N N . ALA A 1 89 ? -23.613 -10.643 23.070 1.00 95.19 89 ALA A N 1
ATOM 716 C CA . ALA A 1 89 ? -23.639 -11.720 24.057 1.00 95.19 89 ALA A CA 1
ATOM 717 C C . ALA A 1 89 ? -23.272 -11.250 25.475 1.00 95.19 89 ALA A C 1
ATOM 719 O O . ALA A 1 89 ? -23.817 -11.779 26.443 1.00 95.19 89 ALA A O 1
ATOM 720 N N . ALA A 1 90 ? -22.370 -10.273 25.596 1.00 92.94 90 ALA A N 1
ATOM 721 C CA . ALA A 1 90 ? -21.997 -9.680 26.877 1.00 92.94 90 ALA A CA 1
ATOM 722 C C . ALA A 1 90 ? -23.134 -8.834 27.485 1.00 92.94 90 ALA A C 1
ATOM 724 O O . ALA A 1 90 ? -23.263 -8.772 28.707 1.00 92.94 90 ALA A O 1
ATOM 725 N N . GLY A 1 91 ? -23.984 -8.217 26.654 1.00 92.69 91 GLY A N 1
ATOM 726 C CA . GLY A 1 91 ? -25.106 -7.395 27.116 1.00 92.69 91 GLY A CA 1
ATOM 727 C C . GLY A 1 91 ? -24.638 -6.246 28.015 1.00 92.69 91 GLY A C 1
ATOM 728 O O . GLY A 1 91 ? -23.743 -5.495 27.638 1.00 92.69 91 GLY A O 1
ATOM 729 N N . ASP A 1 92 ? -25.220 -6.142 29.213 1.00 91.69 92 ASP A N 1
ATOM 730 C CA . ASP A 1 92 ? -24.891 -5.111 30.213 1.00 91.69 92 ASP A CA 1
ATOM 731 C C . ASP A 1 92 ? -23.810 -5.562 31.227 1.00 91.69 92 ASP A C 1
ATOM 733 O O . ASP A 1 92 ? -23.575 -4.900 32.242 1.00 91.69 92 ASP A O 1
ATOM 737 N N . ASP A 1 93 ? -23.156 -6.709 31.003 1.00 94.62 93 ASP A N 1
ATOM 738 C CA . ASP A 1 93 ? -22.082 -7.199 31.872 1.00 94.62 93 ASP A CA 1
ATOM 739 C C . ASP A 1 93 ? -20.772 -6.446 31.591 1.00 94.62 93 ASP A C 1
ATOM 741 O O . ASP A 1 93 ? -20.000 -6.782 30.689 1.00 94.62 93 ASP A O 1
ATOM 745 N N . ASN A 1 94 ? -20.506 -5.429 32.414 1.00 89.62 94 ASN A N 1
ATOM 746 C CA . ASN A 1 94 ? -19.307 -4.595 32.323 1.00 89.62 94 ASN A CA 1
ATOM 747 C C . ASN A 1 94 ? -17.996 -5.399 32.347 1.00 89.62 94 ASN A C 1
ATOM 749 O O . ASN A 1 94 ? -17.054 -5.040 31.639 1.00 89.62 94 ASN A O 1
ATOM 753 N N . GLU A 1 95 ? -17.899 -6.482 33.127 1.00 92.19 95 GLU A N 1
ATOM 754 C CA . GLU A 1 95 ? -16.672 -7.286 33.150 1.00 92.19 95 GLU A CA 1
ATOM 755 C C . GLU A 1 95 ? -16.475 -8.030 31.831 1.00 92.19 95 GLU A C 1
ATOM 757 O O . GLU A 1 95 ? -15.353 -8.110 31.325 1.00 92.19 95 GLU A O 1
ATOM 762 N N . GLN A 1 96 ? -17.551 -8.570 31.257 1.00 92.44 96 GLN A N 1
ATOM 763 C CA . GLN A 1 96 ? -17.479 -9.232 29.957 1.00 92.44 96 GLN A CA 1
ATOM 764 C C . GLN A 1 96 ? -17.164 -8.244 28.837 1.00 92.44 96 GLN A C 1
ATOM 766 O O . GLN A 1 96 ? -16.290 -8.534 28.020 1.00 92.44 96 GLN A O 1
ATOM 771 N N . LEU A 1 97 ? -17.780 -7.060 28.835 1.00 92.25 97 LEU A N 1
ATOM 772 C CA . LEU A 1 97 ? -17.483 -6.002 27.867 1.00 92.25 97 LEU A CA 1
ATOM 773 C C . LEU A 1 97 ? -16.001 -5.598 27.905 1.00 92.25 97 LEU A C 1
ATOM 775 O O . LEU A 1 97 ? -15.357 -5.512 26.857 1.00 92.25 97 LEU A O 1
ATOM 779 N N . LEU A 1 98 ? -15.425 -5.437 29.101 1.00 90.19 98 LEU A N 1
ATOM 780 C CA . LEU A 1 98 ? -13.998 -5.145 29.264 1.00 90.19 98 LEU A CA 1
ATOM 781 C C . LEU A 1 98 ? -13.102 -6.298 28.787 1.00 90.19 98 LEU A C 1
ATOM 783 O O . LEU A 1 98 ? -12.056 -6.050 28.186 1.00 90.19 98 LEU A O 1
ATOM 787 N N . ARG A 1 99 ? -13.503 -7.559 29.001 1.00 93.06 99 ARG A N 1
ATOM 788 C CA . ARG A 1 99 ? -12.763 -8.725 28.482 1.00 93.06 99 ARG A CA 1
ATOM 789 C C . ARG A 1 99 ? -12.790 -8.789 26.955 1.00 93.06 99 ARG A C 1
ATOM 791 O O . ARG A 1 99 ? -11.751 -9.070 26.360 1.00 93.06 99 ARG A O 1
ATOM 798 N N . VAL A 1 100 ? -13.935 -8.523 26.321 1.00 93.81 100 VAL A N 1
ATOM 799 C CA . VAL A 1 100 ? -14.034 -8.476 24.850 1.00 93.81 100 VAL A CA 1
ATOM 800 C C . VAL A 1 100 ? -13.189 -7.323 24.307 1.00 93.81 100 VAL A C 1
ATOM 802 O O . VAL A 1 100 ? -12.394 -7.539 23.397 1.00 93.81 100 VAL A O 1
ATOM 805 N N . SER A 1 101 ? -13.296 -6.133 24.905 1.00 92.69 101 SER A N 1
ATOM 806 C CA . SER A 1 101 ? -12.494 -4.953 24.549 1.00 92.69 101 SER A CA 1
ATOM 807 C C . SER A 1 101 ? -10.988 -5.239 24.596 1.00 92.69 101 SER A C 1
ATOM 809 O O . SER A 1 101 ? -10.286 -5.022 23.608 1.00 92.69 101 SER A O 1
ATOM 811 N N . ARG A 1 102 ? -10.495 -5.839 25.690 1.00 91.31 102 ARG A N 1
ATOM 812 C CA . ARG A 1 102 ? -9.080 -6.219 25.823 1.00 91.31 102 ARG A CA 1
ATOM 813 C C . ARG A 1 102 ? -8.636 -7.216 24.752 1.00 91.31 102 ARG A C 1
ATOM 815 O O . ARG A 1 102 ? -7.589 -7.029 24.147 1.00 91.31 102 ARG A O 1
ATOM 822 N N . ARG A 1 103 ? -9.435 -8.251 24.479 1.00 93.94 103 ARG A N 1
ATOM 823 C CA . ARG A 1 103 ? -9.110 -9.220 23.421 1.00 93.94 103 ARG A CA 1
ATOM 824 C C . ARG A 1 103 ? -9.053 -8.568 22.048 1.00 93.94 103 ARG A C 1
ATOM 826 O O . ARG A 1 103 ? -8.176 -8.895 21.265 1.00 93.94 103 ARG A O 1
ATOM 833 N N . VAL A 1 104 ? -9.958 -7.638 21.757 1.00 94.88 104 VAL A N 1
ATOM 834 C CA . VAL A 1 104 ? -9.943 -6.884 20.497 1.00 94.88 104 VAL A CA 1
ATOM 835 C C . VAL A 1 104 ? -8.687 -6.020 20.383 1.00 94.88 104 VAL A C 1
ATOM 837 O O . VAL A 1 104 ? -8.101 -5.945 19.304 1.00 94.88 104 VAL A O 1
ATOM 840 N N . ALA A 1 105 ? -8.239 -5.410 21.482 1.00 91.75 105 ALA A N 1
ATOM 841 C CA . ALA A 1 105 ? -6.969 -4.691 21.517 1.00 91.75 105 ALA A CA 1
ATOM 842 C C . ALA A 1 105 ? -5.791 -5.614 21.157 1.00 91.75 105 ALA A C 1
ATOM 844 O O . ALA A 1 105 ? -5.091 -5.360 20.178 1.00 91.75 105 ALA A O 1
ATOM 845 N N . GLU A 1 106 ? -5.635 -6.713 21.899 1.00 92.56 106 GLU A N 1
ATOM 846 C CA . GLU A 1 106 ? -4.482 -7.621 21.822 1.00 92.56 106 GLU A CA 1
ATOM 847 C C . GLU A 1 106 ? -4.459 -8.485 20.548 1.00 92.56 106 GLU A C 1
ATOM 849 O O . GLU A 1 106 ? -3.391 -8.753 20.000 1.00 92.56 106 GLU A O 1
ATOM 854 N N . GLU A 1 107 ? -5.620 -8.953 20.079 1.00 95.31 107 GLU A N 1
ATOM 855 C CA . GLU A 1 107 ? -5.725 -9.910 18.969 1.00 95.31 107 GLU A CA 1
ATOM 856 C C . GLU A 1 107 ? -5.913 -9.218 17.607 1.00 95.31 107 GLU A C 1
ATOM 858 O O . GLU A 1 107 ? -5.457 -9.753 16.595 1.00 95.31 107 GLU A O 1
ATOM 863 N N . ASP A 1 108 ? -6.562 -8.046 17.561 1.00 94.00 108 ASP A N 1
ATOM 864 C CA . ASP A 1 108 ? -6.971 -7.414 16.299 1.00 94.00 108 ASP A CA 1
ATOM 865 C C . ASP A 1 108 ? -6.313 -6.046 16.065 1.00 94.00 108 ASP A C 1
ATOM 867 O O . ASP A 1 108 ? -5.703 -5.820 15.017 1.00 94.00 108 ASP A O 1
ATOM 871 N N . VAL A 1 109 ? -6.459 -5.110 17.009 1.00 91.06 109 VAL A N 1
ATOM 872 C CA . VAL A 1 109 ? -6.163 -3.686 16.776 1.00 91.06 109 VAL A CA 1
ATOM 873 C C . VAL A 1 109 ? -4.673 -3.379 16.903 1.00 91.06 109 VAL A C 1
ATOM 875 O O . VAL A 1 109 ? -4.094 -2.832 15.967 1.00 91.06 109 VAL A O 1
ATOM 878 N N . GLU A 1 110 ? -4.029 -3.733 18.016 1.00 89.88 110 GLU A N 1
ATOM 879 C CA . GLU A 1 110 ? -2.603 -3.448 18.224 1.00 89.88 110 GLU A CA 1
ATOM 880 C C . GLU A 1 110 ? -1.695 -4.188 17.229 1.00 89.88 110 GLU A C 1
ATOM 882 O O . GLU A 1 110 ? -0.814 -3.540 16.648 1.00 89.88 110 GLU A O 1
ATOM 887 N N . PRO A 1 111 ? -1.914 -5.490 16.929 1.00 92.12 111 PRO A N 1
ATOM 888 C CA . PRO A 1 111 ? -1.143 -6.175 15.895 1.00 92.12 111 PRO A CA 1
ATOM 889 C C . PRO A 1 111 ? -1.291 -5.510 14.526 1.00 92.12 111 PRO A C 1
ATOM 891 O O . PRO A 1 111 ? -0.309 -5.378 13.793 1.00 92.12 111 PRO A O 1
ATOM 894 N N . TRP A 1 112 ? -2.503 -5.056 14.188 1.00 93.50 112 TRP A N 1
ATOM 895 C CA . TRP A 1 112 ? -2.746 -4.342 12.940 1.00 93.50 112 TRP A CA 1
ATOM 896 C C . TRP A 1 112 ? -2.048 -2.979 12.908 1.00 93.50 112 TRP A C 1
ATOM 898 O O . TRP A 1 112 ? -1.419 -2.673 11.895 1.00 93.50 112 TRP A O 1
ATOM 908 N N . ILE A 1 113 ? -2.103 -2.190 13.992 1.00 89.12 113 ILE A N 1
ATOM 909 C CA . ILE A 1 113 ? -1.395 -0.902 14.105 1.00 89.12 113 ILE A CA 1
ATOM 910 C C . ILE A 1 113 ? 0.107 -1.114 13.885 1.00 89.12 113 ILE A C 1
ATOM 912 O O . ILE A 1 113 ? 0.710 -0.441 13.049 1.00 89.12 113 ILE A O 1
ATOM 916 N N . ALA A 1 114 ? 0.710 -2.087 14.570 1.00 87.56 114 ALA A N 1
ATOM 917 C CA . ALA A 1 114 ? 2.134 -2.378 14.430 1.00 87.56 114 ALA A CA 1
ATOM 918 C C . ALA A 1 114 ? 2.502 -2.835 13.004 1.00 87.56 114 ALA A C 1
ATOM 920 O O . ALA A 1 114 ? 3.533 -2.430 12.457 1.00 87.56 114 ALA A O 1
ATOM 921 N N . ASP A 1 115 ? 1.668 -3.670 12.375 1.00 89.81 115 ASP A N 1
ATOM 922 C CA . ASP A 1 115 ? 1.902 -4.145 11.009 1.00 89.81 115 ASP A CA 1
ATOM 923 C C . ASP A 1 115 ? 1.761 -3.027 9.971 1.00 89.81 115 ASP A C 1
ATOM 925 O O . ASP A 1 115 ? 2.638 -2.880 9.118 1.00 89.81 115 ASP A O 1
ATOM 929 N N . VAL A 1 116 ? 0.718 -2.195 10.066 1.00 88.38 116 VAL A N 1
ATOM 930 C CA . VAL A 1 116 ? 0.505 -1.087 9.126 1.00 88.38 116 VAL A CA 1
ATOM 931 C C . VAL A 1 116 ? 1.568 0.002 9.289 1.00 88.38 116 VAL A C 1
ATOM 933 O O . VAL A 1 116 ? 2.059 0.510 8.283 1.00 88.38 116 VAL A O 1
ATOM 936 N N . GLN A 1 117 ? 2.008 0.304 10.517 1.00 85.94 117 GLN A N 1
ATOM 937 C CA . GLN A 1 117 ? 3.123 1.223 10.774 1.00 85.94 117 GLN A CA 1
ATOM 938 C C . GLN A 1 117 ? 4.419 0.731 10.123 1.00 85.94 117 GLN A C 1
ATOM 940 O O . GLN A 1 117 ? 5.089 1.494 9.425 1.00 85.94 117 GLN A O 1
ATOM 945 N N . ARG A 1 118 ? 4.764 -0.551 10.304 1.00 86.00 118 ARG A N 1
ATOM 946 C CA . ARG A 1 118 ? 5.925 -1.168 9.644 1.00 86.00 118 ARG A CA 1
ATOM 947 C C . ARG A 1 118 ? 5.793 -1.093 8.124 1.00 86.00 118 ARG A C 1
ATOM 949 O O . ARG A 1 118 ? 6.715 -0.635 7.455 1.00 86.00 118 ARG A O 1
ATOM 956 N N . PHE A 1 119 ? 4.628 -1.449 7.591 1.00 85.94 119 PHE A N 1
ATOM 957 C CA . PHE A 1 119 ? 4.356 -1.441 6.156 1.00 85.94 119 PHE A CA 1
ATOM 958 C C . PHE A 1 119 ? 4.535 -0.061 5.499 1.00 85.94 119 PHE A C 1
ATOM 960 O O . PHE A 1 119 ? 5.108 0.031 4.410 1.00 85.94 119 PHE A O 1
ATOM 967 N N . VAL A 1 120 ? 4.067 1.016 6.146 1.00 83.75 120 VAL A N 1
ATOM 968 C CA . VAL A 1 120 ? 4.204 2.388 5.617 1.00 83.75 120 VAL A CA 1
ATOM 969 C C . VAL A 1 120 ? 5.563 3.026 5.913 1.00 83.75 120 VAL A C 1
ATOM 971 O O . VAL A 1 120 ? 5.899 4.022 5.272 1.00 83.75 120 VAL A O 1
ATOM 974 N N . SER A 1 121 ? 6.333 2.485 6.863 1.00 77.50 121 SER A N 1
ATOM 975 C CA . SER A 1 121 ? 7.698 2.938 7.181 1.00 77.50 121 SER A CA 1
ATOM 976 C C . SER A 1 121 ? 8.749 2.346 6.238 1.00 77.50 121 SER A C 1
ATOM 978 O O . SER A 1 121 ? 9.822 2.917 6.061 1.00 77.50 121 SER A O 1
ATOM 980 N N . GLU A 1 122 ? 8.447 1.211 5.608 1.00 71.88 122 GLU A N 1
ATOM 981 C CA . GLU A 1 122 ? 9.261 0.630 4.542 1.00 71.88 122 GLU A CA 1
ATOM 982 C C . GLU A 1 122 ? 9.120 1.465 3.258 1.00 71.88 122 GLU A C 1
ATOM 984 O O . GLU A 1 122 ? 8.264 1.196 2.401 1.00 71.88 122 GLU A O 1
ATOM 989 N N . ASP A 1 123 ? 9.961 2.494 3.120 1.00 64.25 123 ASP A N 1
ATOM 990 C CA . ASP A 1 123 ? 10.081 3.254 1.878 1.00 64.25 123 ASP A CA 1
ATOM 991 C C . ASP A 1 123 ? 10.598 2.337 0.762 1.00 64.25 123 ASP A C 1
ATOM 993 O O . ASP A 1 123 ? 11.711 1.804 0.807 1.00 64.25 123 ASP A O 1
ATOM 997 N N . ALA A 1 124 ? 9.775 2.154 -0.272 1.00 65.69 124 ALA A N 1
ATOM 998 C CA . ALA A 1 124 ? 10.186 1.411 -1.451 1.00 65.69 124 ALA A CA 1
ATOM 999 C C . ALA A 1 124 ? 11.328 2.167 -2.147 1.00 65.69 124 ALA A C 1
ATOM 1001 O O . ALA A 1 124 ? 11.196 3.339 -2.519 1.00 65.69 124 ALA A O 1
ATOM 1002 N N . ARG A 1 125 ? 12.473 1.498 -2.322 1.00 67.31 125 ARG A N 1
ATOM 1003 C CA . ARG A 1 125 ? 13.644 2.067 -2.999 1.00 67.31 125 ARG A CA 1
ATOM 1004 C C . ARG A 1 125 ? 13.223 2.605 -4.373 1.00 67.31 125 ARG A C 1
ATOM 1006 O O . ARG A 1 125 ? 12.658 1.880 -5.180 1.00 67.31 125 ARG A O 1
ATOM 1013 N N . GLY A 1 126 ? 13.499 3.882 -4.632 1.00 68.56 126 GLY A N 1
ATOM 1014 C CA . GLY A 1 126 ? 13.163 4.526 -5.907 1.00 68.56 126 GLY A CA 1
ATOM 1015 C C . GLY A 1 126 ? 11.749 5.116 -6.000 1.00 68.56 126 GLY A C 1
ATOM 1016 O O . GLY A 1 126 ? 11.467 5.772 -6.996 1.00 68.56 126 GLY A O 1
ATOM 1017 N N . ALA A 1 127 ? 10.899 4.987 -4.972 1.00 81.44 127 ALA A N 1
ATOM 1018 C CA . ALA A 1 127 ? 9.543 5.553 -4.943 1.00 81.44 127 ALA A CA 1
ATOM 1019 C C . ALA A 1 127 ? 9.490 7.064 -5.227 1.00 81.44 127 ALA A C 1
ATOM 1021 O O . ALA A 1 127 ? 8.739 7.507 -6.091 1.00 81.44 127 ALA A O 1
ATOM 1022 N N . SER A 1 128 ? 10.321 7.856 -4.540 1.00 80.94 128 SER A N 1
ATOM 1023 C CA . SER A 1 128 ? 10.382 9.311 -4.750 1.00 80.94 128 SER A CA 1
ATOM 1024 C C . SER A 1 128 ? 10.819 9.667 -6.176 1.00 80.94 128 SER A C 1
ATOM 1026 O O . SER A 1 128 ? 10.228 10.546 -6.796 1.00 80.94 128 SER A O 1
ATOM 1028 N N . ARG A 1 129 ? 11.791 8.935 -6.737 1.00 83.62 129 ARG A N 1
ATOM 1029 C CA . ARG A 1 129 ? 12.252 9.158 -8.116 1.00 83.62 129 ARG A CA 1
ATOM 1030 C C . ARG A 1 129 ? 11.172 8.787 -9.131 1.00 83.62 129 ARG A C 1
ATOM 1032 O O . ARG A 1 129 ? 10.975 9.517 -10.095 1.00 83.62 129 ARG A O 1
ATOM 1039 N N . LEU A 1 130 ? 10.455 7.684 -8.898 1.00 84.62 130 LEU A N 1
ATOM 1040 C CA . LEU A 1 130 ? 9.324 7.281 -9.730 1.00 84.62 130 LEU A CA 1
ATOM 1041 C C . LEU A 1 130 ? 8.211 8.334 -9.704 1.00 84.62 130 LEU A C 1
ATOM 1043 O O . LEU A 1 130 ? 7.672 8.657 -10.756 1.00 84.62 130 LEU A O 1
ATOM 1047 N N . ALA A 1 131 ? 7.905 8.905 -8.535 1.00 84.06 131 ALA A N 1
ATOM 1048 C CA . ALA A 1 131 ? 6.927 9.985 -8.416 1.00 84.06 131 ALA A CA 1
ATOM 1049 C C . ALA A 1 131 ? 7.329 11.213 -9.252 1.00 84.06 131 ALA A C 1
ATOM 1051 O O . ALA A 1 131 ? 6.525 11.687 -10.051 1.00 84.06 131 ALA A O 1
ATOM 1052 N N . THR A 1 132 ? 8.590 11.656 -9.168 1.00 85.19 132 THR A N 1
ATOM 1053 C CA . THR A 1 132 ? 9.106 12.750 -10.012 1.00 85.19 132 THR A CA 1
ATOM 1054 C C . THR A 1 132 ? 8.976 12.440 -11.506 1.00 85.19 132 THR A C 1
ATOM 1056 O O . THR A 1 132 ? 8.572 13.304 -12.283 1.00 85.19 132 THR A O 1
ATOM 1059 N N . VAL A 1 133 ? 9.288 11.206 -11.922 1.00 85.38 133 VAL A N 1
ATOM 1060 C CA . VAL A 1 133 ? 9.138 10.770 -13.321 1.00 85.38 133 VAL A CA 1
ATOM 1061 C C . VAL A 1 133 ? 7.676 10.822 -13.767 1.00 85.38 133 VAL A C 1
ATOM 1063 O O . VAL A 1 133 ? 7.392 11.320 -14.855 1.00 85.38 133 VAL A O 1
ATOM 1066 N N . ILE A 1 134 ? 6.746 10.338 -12.941 1.00 83.19 134 ILE A N 1
ATOM 1067 C CA . ILE A 1 134 ? 5.312 10.352 -13.255 1.00 83.19 134 ILE A CA 1
ATOM 1068 C C . ILE A 1 134 ? 4.818 11.792 -13.434 1.00 83.19 134 ILE A C 1
ATOM 1070 O O . ILE A 1 134 ? 4.223 12.094 -14.467 1.00 83.19 134 ILE A O 1
ATOM 1074 N N . GLU A 1 135 ? 5.131 12.693 -12.501 1.00 83.50 135 GLU A N 1
ATOM 1075 C CA . GLU A 1 135 ? 4.732 14.107 -12.575 1.00 83.50 135 GLU A CA 1
ATOM 1076 C C . GLU A 1 135 ? 5.278 14.806 -13.833 1.00 83.50 135 GLU A C 1
ATOM 1078 O O . GLU A 1 135 ? 4.572 15.556 -14.513 1.00 83.50 135 GLU A O 1
ATOM 1083 N N . GLU A 1 136 ? 6.541 14.548 -14.177 1.00 82.06 136 GLU A N 1
ATOM 1084 C CA . GLU A 1 136 ? 7.182 15.086 -15.378 1.00 82.06 136 GLU A CA 1
ATOM 1085 C C . GLU A 1 136 ? 6.498 14.584 -16.660 1.00 82.06 136 GLU A C 1
ATOM 1087 O O . GLU A 1 136 ? 6.233 15.356 -17.588 1.00 82.06 136 GLU A O 1
ATOM 1092 N N . LEU A 1 137 ? 6.181 13.290 -16.720 1.00 77.12 137 LEU A N 1
ATOM 1093 C CA . LEU A 1 137 ? 5.532 12.676 -17.877 1.00 77.12 137 LEU A CA 1
ATOM 1094 C C . LEU A 1 137 ? 4.077 13.123 -18.033 1.00 77.12 137 LEU A C 1
ATOM 1096 O O . LEU A 1 137 ? 3.637 13.375 -19.157 1.00 77.12 137 LEU A O 1
ATOM 1100 N N . GLU A 1 138 ? 3.339 13.278 -16.935 1.00 78.38 138 GLU A N 1
ATOM 1101 C CA . GLU A 1 138 ? 1.987 13.844 -16.943 1.00 78.38 138 GLU A CA 1
ATOM 1102 C C . GLU A 1 138 ? 1.992 15.280 -17.469 1.00 78.38 138 GLU A C 1
ATOM 1104 O O . GLU A 1 138 ? 1.183 15.626 -18.339 1.00 78.38 138 GLU A O 1
ATOM 1109 N N . ARG A 1 139 ? 2.971 16.089 -17.042 1.00 78.31 139 ARG A N 1
ATOM 1110 C CA . ARG A 1 139 ? 3.157 17.442 -17.573 1.00 78.31 139 ARG A CA 1
ATOM 1111 C C . ARG A 1 139 ? 3.389 17.413 -19.080 1.00 78.31 139 ARG A C 1
ATOM 1113 O O . ARG A 1 139 ? 2.760 18.175 -19.805 1.00 78.31 139 ARG A O 1
ATOM 1120 N N . ARG A 1 140 ? 4.235 16.513 -19.587 1.00 73.00 140 ARG A N 1
ATOM 1121 C CA . ARG A 1 140 ? 4.502 16.377 -21.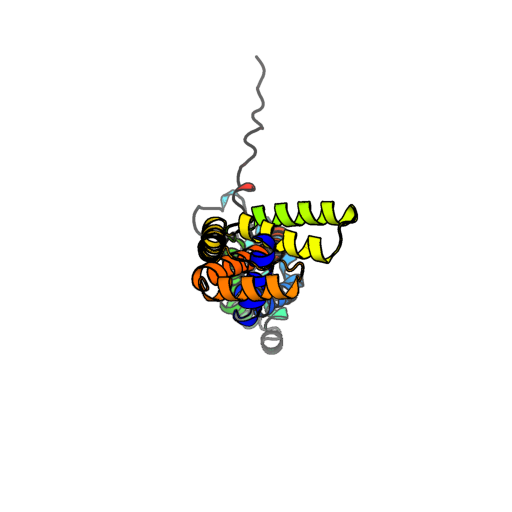034 1.00 73.00 140 ARG A CA 1
ATOM 1122 C C . ARG A 1 140 ? 3.294 15.867 -21.819 1.00 73.00 140 ARG A C 1
ATOM 1124 O O . ARG A 1 140 ? 3.072 16.310 -22.944 1.00 73.00 140 ARG A O 1
ATOM 1131 N N . LYS A 1 141 ? 2.486 14.977 -21.239 1.00 69.69 141 LYS A N 1
ATOM 1132 C CA . LYS A 1 141 ? 1.245 14.478 -21.852 1.00 69.69 141 LYS A CA 1
ATOM 1133 C C . LYS A 1 141 ? 0.233 15.603 -22.076 1.00 69.69 141 LYS A C 1
ATOM 1135 O O . LYS A 1 141 ? -0.399 15.639 -23.129 1.00 69.69 141 LYS A O 1
ATOM 1140 N N . ALA A 1 142 ? 0.142 16.558 -21.148 1.00 64.56 142 ALA A N 1
ATOM 1141 C CA . ALA A 1 142 ? -0.690 17.753 -21.309 1.00 64.56 142 ALA A CA 1
ATOM 1142 C C . ALA A 1 142 ? -0.286 18.625 -22.521 1.00 64.56 142 ALA A C 1
ATOM 1144 O O . ALA A 1 142 ? -1.104 19.393 -23.016 1.00 64.56 142 ALA A O 1
ATOM 1145 N N . HIS A 1 143 ? 0.939 18.466 -23.041 1.00 64.88 143 HIS A N 1
ATOM 1146 C CA . HIS A 1 143 ? 1.470 19.207 -24.191 1.00 64.88 143 HIS A CA 1
ATOM 1147 C C . HIS A 1 143 ? 1.355 18.449 -25.534 1.00 64.88 143 HIS A C 1
ATOM 1149 O O . HIS A 1 143 ? 1.962 18.858 -26.520 1.00 64.88 143 HIS A O 1
ATOM 1155 N N . GLY A 1 144 ? 0.555 17.373 -25.609 1.00 56.84 144 GLY A N 1
ATOM 1156 C CA . GLY A 1 144 ? 0.095 16.804 -26.888 1.00 56.84 144 GLY A CA 1
ATOM 1157 C C . GLY A 1 144 ? 0.954 15.695 -27.510 1.00 56.84 144 GLY A C 1
ATOM 1158 O O . GLY A 1 144 ? 0.855 15.458 -28.713 1.00 56.84 144 GLY A O 1
ATOM 1159 N N . ASN A 1 145 ? 1.778 14.989 -26.730 1.00 58.31 145 ASN A N 1
ATOM 1160 C CA . ASN A 1 145 ? 2.558 13.862 -27.256 1.00 58.31 145 ASN A CA 1
ATOM 1161 C C . ASN A 1 145 ? 1.679 12.636 -27.610 1.00 58.31 145 ASN A C 1
ATOM 1163 O O . ASN A 1 145 ? 0.766 12.305 -26.848 1.00 58.31 145 ASN A O 1
ATOM 1167 N N . PRO A 1 146 ? 1.971 11.912 -28.714 1.00 57.44 146 PRO A N 1
ATOM 1168 C CA . PRO A 1 146 ? 1.248 10.697 -29.093 1.00 57.44 146 PRO A CA 1
ATOM 1169 C C . PRO A 1 146 ? 1.300 9.623 -27.998 1.00 57.44 146 PRO A C 1
ATOM 1171 O O . PRO A 1 146 ? 2.358 9.368 -27.417 1.00 57.44 146 PRO A O 1
ATOM 1174 N N . LEU A 1 147 ? 0.164 8.959 -27.755 1.00 54.94 147 LEU A N 1
ATOM 1175 C CA . LEU A 1 147 ? -0.032 7.993 -26.664 1.00 54.94 147 LEU A CA 1
ATOM 1176 C C . LEU A 1 147 ? 0.979 6.825 -26.691 1.00 54.94 147 LEU A C 1
ATOM 1178 O O . LEU A 1 147 ? 1.438 6.386 -25.638 1.00 54.94 147 LEU A O 1
ATOM 1182 N N . ASP A 1 148 ? 1.382 6.366 -27.880 1.00 60.72 148 ASP A N 1
ATOM 1183 C CA . ASP A 1 148 ? 2.331 5.251 -28.034 1.00 60.72 148 ASP A CA 1
ATOM 1184 C C . ASP A 1 148 ? 3.786 5.644 -27.748 1.00 60.72 148 ASP A C 1
ATOM 1186 O O . ASP A 1 148 ? 4.522 4.886 -27.112 1.00 60.72 148 ASP A O 1
ATOM 1190 N N . THR A 1 149 ? 4.197 6.858 -28.126 1.00 63.22 149 THR A N 1
ATOM 1191 C CA . THR A 1 149 ? 5.512 7.403 -27.750 1.00 63.22 149 THR A CA 1
ATOM 1192 C C . THR A 1 149 ? 5.568 7.673 -26.248 1.00 63.22 149 THR A C 1
ATOM 1194 O O . THR A 1 149 ? 6.560 7.342 -25.598 1.00 63.22 149 THR A O 1
ATOM 1197 N N . ALA A 1 150 ? 4.472 8.186 -25.677 1.00 66.62 150 ALA A N 1
ATOM 1198 C CA . ALA A 1 150 ? 4.348 8.430 -24.244 1.00 66.62 150 ALA A CA 1
ATOM 1199 C C . ALA A 1 150 ? 4.482 7.137 -23.419 1.00 66.62 150 ALA A C 1
ATOM 1201 O O . ALA A 1 150 ? 5.157 7.140 -22.392 1.00 66.62 150 ALA A O 1
ATOM 1202 N N . ASN A 1 151 ? 3.921 6.019 -23.891 1.00 74.94 151 ASN A N 1
ATOM 1203 C CA . ASN A 1 151 ? 4.036 4.724 -23.214 1.00 74.94 151 ASN A CA 1
ATOM 1204 C C . ASN A 1 151 ? 5.470 4.174 -23.215 1.00 74.94 151 ASN A C 1
ATOM 1206 O O . ASN A 1 151 ? 5.928 3.649 -22.202 1.00 74.94 151 ASN A O 1
ATOM 1210 N N . ARG A 1 152 ? 6.199 4.287 -24.331 1.00 85.56 152 ARG A N 1
ATOM 1211 C CA . ARG A 1 152 ? 7.590 3.806 -24.419 1.00 85.56 152 ARG A CA 1
ATOM 1212 C C . ARG A 1 152 ? 8.545 4.630 -23.553 1.00 85.56 152 ARG A C 1
ATOM 1214 O O . ARG A 1 152 ? 9.358 4.060 -22.826 1.00 85.56 152 ARG A O 1
ATOM 1221 N N . HIS A 1 153 ? 8.394 5.954 -23.582 1.00 85.56 153 HIS A N 1
ATOM 1222 C CA . HIS A 1 153 ? 9.153 6.857 -22.717 1.00 85.56 153 HIS A CA 1
ATOM 1223 C C . HIS A 1 153 ? 8.833 6.616 -21.240 1.00 85.56 153 HIS A C 1
ATOM 1225 O O . HIS A 1 153 ? 9.745 6.579 -20.423 1.00 85.56 153 HIS A O 1
ATOM 1231 N N . TYR A 1 154 ? 7.562 6.372 -20.898 1.00 87.94 154 TYR A N 1
ATOM 1232 C CA . TYR A 1 154 ? 7.169 6.061 -19.526 1.00 87.94 154 TYR A CA 1
ATOM 1233 C C . TYR A 1 154 ? 7.955 4.888 -18.945 1.00 87.94 154 TYR A C 1
ATOM 1235 O O . TYR A 1 154 ? 8.548 5.025 -17.875 1.00 87.94 154 TYR A O 1
ATOM 1243 N N . TRP A 1 155 ? 7.998 3.755 -19.649 1.00 91.75 155 TRP A N 1
ATOM 1244 C CA . TRP A 1 155 ? 8.703 2.572 -19.154 1.00 91.75 155 TRP A CA 1
ATOM 1245 C C . TRP A 1 155 ? 10.207 2.801 -19.043 1.00 91.75 155 TRP A C 1
ATOM 1247 O O . TRP A 1 155 ? 10.809 2.405 -18.049 1.00 91.75 155 TRP A O 1
ATOM 1257 N N . HIS A 1 156 ? 10.801 3.478 -20.026 1.00 93.38 156 HIS A N 1
ATOM 1258 C CA . HIS A 1 156 ? 12.224 3.802 -20.014 1.00 93.38 156 HIS A CA 1
ATOM 1259 C C . HIS A 1 156 ? 12.620 4.662 -18.809 1.00 93.38 156 HIS A C 1
ATOM 1261 O O . HIS A 1 156 ? 13.510 4.288 -18.042 1.00 93.38 156 HIS A O 1
ATOM 1267 N N . GLU A 1 157 ? 11.939 5.794 -18.622 1.00 91.31 157 GLU A N 1
ATOM 1268 C CA . GLU A 1 157 ? 12.224 6.726 -17.529 1.00 91.31 157 GLU A CA 1
ATOM 1269 C C . GLU A 1 157 ? 11.934 6.081 -16.172 1.00 91.31 157 GLU A C 1
ATOM 1271 O O . GLU A 1 157 ? 12.723 6.205 -15.235 1.00 91.31 157 GLU A O 1
ATOM 1276 N N . SER A 1 158 ? 10.840 5.319 -16.078 1.00 91.19 158 SER A N 1
ATOM 1277 C CA . SER A 1 158 ? 10.462 4.635 -14.842 1.00 91.19 158 SER A CA 1
ATOM 1278 C C . SER A 1 158 ? 11.516 3.613 -14.421 1.00 91.19 158 SER A C 1
ATOM 1280 O O . SER A 1 158 ? 11.943 3.620 -13.269 1.00 91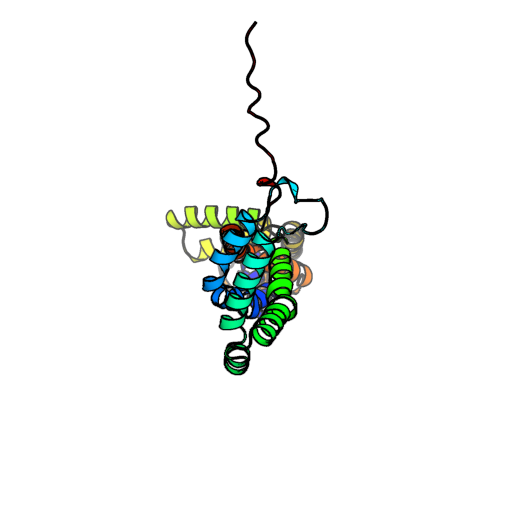.19 158 SER A O 1
ATOM 1282 N N . PHE A 1 159 ? 11.976 2.759 -15.339 1.00 94.50 159 PHE A N 1
ATOM 1283 C CA . PHE A 1 159 ? 13.000 1.753 -15.046 1.00 94.50 159 PHE A CA 1
ATOM 1284 C C . PHE A 1 159 ? 14.363 2.367 -14.744 1.00 94.50 159 PHE A C 1
ATOM 1286 O O . PHE A 1 159 ? 15.012 1.949 -13.784 1.00 94.50 159 PHE A O 1
ATOM 1293 N N . SER A 1 160 ? 14.753 3.405 -15.484 1.00 92.88 160 SER A N 1
ATOM 1294 C CA . SER A 1 160 ? 15.998 4.140 -15.230 1.00 92.88 160 SER A CA 1
ATOM 1295 C C . SER A 1 160 ? 16.002 4.803 -13.848 1.00 92.88 160 SER A C 1
ATOM 1297 O O . SER A 1 160 ? 17.038 4.865 -13.188 1.00 92.88 160 SER A O 1
ATOM 1299 N N . ALA A 1 161 ? 14.843 5.262 -13.370 1.00 90.38 161 ALA A N 1
ATOM 1300 C CA . ALA A 1 161 ? 14.717 5.878 -12.055 1.00 90.38 161 ALA A CA 1
ATOM 1301 C C . ALA A 1 161 ? 14.764 4.863 -10.901 1.00 90.38 161 ALA A C 1
ATOM 1303 O O . ALA A 1 161 ? 15.430 5.113 -9.889 1.00 90.38 161 ALA A O 1
ATOM 1304 N N . VAL A 1 162 ? 14.050 3.740 -11.028 1.00 91.38 162 VAL A N 1
ATOM 1305 C CA . VAL A 1 162 ? 13.835 2.787 -9.919 1.00 91.38 162 VAL A CA 1
ATOM 1306 C C . VAL A 1 162 ? 14.877 1.674 -9.845 1.00 91.38 162 VAL A C 1
ATOM 1308 O O . VAL A 1 162 ? 15.173 1.200 -8.751 1.00 91.38 162 VAL A O 1
ATOM 1311 N N . ALA A 1 163 ? 15.456 1.274 -10.977 1.00 92.88 163 ALA A N 1
ATOM 1312 C CA . ALA A 1 163 ? 16.425 0.184 -11.065 1.00 92.88 163 ALA A CA 1
ATOM 1313 C C . ALA A 1 163 ? 17.511 0.480 -12.113 1.00 92.88 163 ALA A C 1
ATOM 1315 O O . ALA A 1 163 ? 17.633 -0.266 -13.086 1.00 92.88 163 ALA A O 1
ATOM 1316 N N . PRO A 1 164 ? 18.309 1.551 -11.928 1.00 93.31 164 PRO A N 1
ATOM 1317 C CA . PRO A 1 164 ? 19.292 1.983 -12.920 1.00 93.31 164 PRO A CA 1
ATOM 1318 C C . PRO A 1 164 ? 20.305 0.885 -13.261 1.00 93.31 164 PRO A C 1
ATOM 1320 O O . PRO A 1 164 ? 20.605 0.681 -14.428 1.00 93.31 164 PRO A O 1
ATOM 1323 N N . GLU A 1 165 ? 20.788 0.142 -12.264 1.00 94.69 165 GLU A N 1
ATOM 1324 C CA . GLU A 1 165 ? 21.800 -0.906 -12.450 1.00 94.69 165 GLU A CA 1
ATOM 1325 C C . GLU A 1 165 ? 21.246 -2.102 -13.239 1.00 94.69 165 GLU A C 1
ATOM 1327 O O . GLU A 1 165 ? 21.769 -2.443 -14.298 1.00 94.69 165 GLU A O 1
ATOM 1332 N N . SER A 1 166 ? 20.141 -2.702 -12.779 1.00 94.00 166 SER A N 1
ATOM 1333 C CA . SER A 1 166 ? 19.514 -3.836 -13.473 1.00 94.00 166 SER A CA 1
ATOM 1334 C C . SER A 1 166 ? 19.010 -3.446 -14.868 1.00 94.00 166 SER A C 1
ATOM 1336 O O . SER A 1 166 ? 19.121 -4.230 -15.809 1.00 94.00 166 SER A O 1
ATOM 1338 N N . PHE A 1 167 ? 18.502 -2.219 -15.039 1.00 95.06 167 PHE A N 1
ATOM 1339 C CA . PHE A 1 167 ? 18.055 -1.746 -16.347 1.00 95.06 167 PHE A CA 1
ATOM 1340 C C . PHE A 1 167 ? 19.230 -1.498 -17.302 1.00 95.06 167 PHE A C 1
ATOM 1342 O O . PHE A 1 167 ? 19.134 -1.836 -18.480 1.00 95.06 167 PHE A O 1
ATOM 1349 N N . GLN A 1 168 ? 20.359 -0.988 -16.803 1.00 94.50 168 GLN A N 1
ATOM 1350 C CA . GLN A 1 168 ? 21.573 -0.818 -17.597 1.00 94.50 168 GLN A CA 1
ATOM 1351 C C . GLN A 1 168 ? 22.113 -2.163 -18.104 1.00 94.50 168 GLN A C 1
ATOM 1353 O O . GLN A 1 168 ? 22.427 -2.275 -19.287 1.00 94.50 168 GLN A O 1
ATOM 1358 N N . ILE A 1 169 ? 22.126 -3.203 -17.262 1.00 93.81 169 ILE A N 1
ATOM 1359 C CA . ILE A 1 169 ? 22.502 -4.569 -17.675 1.00 93.81 169 ILE A CA 1
ATOM 1360 C C . ILE A 1 169 ? 21.616 -5.044 -18.831 1.00 93.81 169 ILE A C 1
ATOM 1362 O O . ILE A 1 169 ? 22.109 -5.577 -19.825 1.00 93.81 169 ILE A O 1
ATOM 1366 N N . LEU A 1 170 ? 20.304 -4.814 -18.737 1.00 92.00 170 LEU A N 1
ATOM 1367 C CA . LEU A 1 170 ? 19.365 -5.177 -19.794 1.00 92.00 170 LEU A CA 1
ATOM 1368 C C . LEU A 1 170 ? 19.676 -4.438 -21.111 1.00 92.00 170 LEU A C 1
ATOM 1370 O O . LEU A 1 170 ? 19.665 -5.053 -22.180 1.00 92.00 170 LEU A O 1
ATOM 1374 N N . VAL A 1 171 ? 19.990 -3.139 -21.044 1.00 92.69 171 VAL A N 1
ATOM 1375 C CA . VAL A 1 171 ? 20.386 -2.328 -22.209 1.00 92.69 171 VAL A CA 1
ATOM 1376 C C . VAL A 1 171 ? 21.679 -2.850 -22.841 1.00 92.69 171 VAL A C 1
ATOM 1378 O O . VAL A 1 171 ? 21.734 -3.017 -24.061 1.00 92.69 171 VAL A O 1
ATOM 1381 N N . GLU A 1 172 ? 22.688 -3.163 -22.032 1.00 91.12 172 GLU A N 1
ATOM 1382 C CA . GLU A 1 172 ? 23.972 -3.705 -22.492 1.00 91.12 172 GLU A CA 1
ATOM 1383 C C . GLU A 1 172 ? 23.809 -5.075 -23.161 1.00 91.12 172 GLU A C 1
ATOM 1385 O O . GLU A 1 172 ? 24.368 -5.306 -24.236 1.00 91.12 172 GLU A O 1
ATOM 1390 N N . CYS A 1 173 ? 22.973 -5.954 -22.598 1.00 86.75 173 CYS A N 1
ATOM 1391 C CA . CYS A 1 173 ? 22.631 -7.241 -23.207 1.00 86.75 173 CYS A CA 1
ATOM 1392 C C . CYS A 1 173 ? 22.075 -7.092 -24.631 1.00 86.75 173 CYS A C 1
ATOM 1394 O O . CYS A 1 173 ? 22.433 -7.853 -25.533 1.00 86.75 173 CYS A O 1
ATOM 1396 N N . SER A 1 174 ? 21.190 -6.113 -24.841 1.00 87.00 174 SER A N 1
ATOM 1397 C CA . SER A 1 174 ? 20.607 -5.845 -26.159 1.00 87.00 174 SER A CA 1
ATOM 1398 C C . SER A 1 174 ? 21.663 -5.292 -27.127 1.00 87.00 174 SER A C 1
ATOM 1400 O O . SER A 1 174 ? 21.765 -5.750 -28.266 1.00 87.00 174 SER A O 1
ATOM 1402 N N . GLN A 1 175 ? 22.523 -4.375 -26.672 1.00 86.25 175 GLN A N 1
ATOM 1403 C CA . GLN A 1 175 ? 23.579 -3.769 -27.497 1.00 86.25 175 GLN A CA 1
ATOM 1404 C C . GLN A 1 175 ? 24.616 -4.787 -27.996 1.00 86.25 175 GLN A C 1
ATOM 1406 O O . GLN A 1 175 ? 24.929 -4.797 -29.187 1.00 86.25 175 GLN A O 1
ATOM 1411 N N . GLN A 1 176 ? 25.070 -5.711 -27.142 1.00 79.69 176 GLN A N 1
ATOM 1412 C CA . GLN A 1 176 ? 26.034 -6.757 -27.524 1.00 79.69 176 GLN A CA 1
ATOM 1413 C C . GLN A 1 176 ? 25.545 -7.617 -28.704 1.00 79.69 176 GLN A C 1
ATOM 1415 O O . GLN A 1 176 ? 26.326 -8.044 -29.562 1.00 79.69 176 GLN A O 1
ATOM 1420 N N . ARG A 1 177 ? 24.232 -7.850 -28.802 1.00 72.69 177 ARG A N 1
ATOM 1421 C CA . ARG A 1 177 ? 23.631 -8.557 -29.938 1.00 72.69 177 ARG A CA 1
ATOM 1422 C C . ARG A 1 177 ? 23.673 -7.724 -31.218 1.00 72.69 177 ARG A C 1
ATOM 1424 O O . ARG A 1 177 ? 23.919 -8.282 -32.288 1.00 72.69 177 ARG A O 1
ATOM 1431 N N . HIS A 1 178 ? 23.423 -6.422 -31.123 1.00 66.44 178 HIS A N 1
ATOM 1432 C CA . HIS A 1 178 ? 23.402 -5.521 -32.275 1.00 66.44 178 HIS A CA 1
ATOM 1433 C C . HIS A 1 178 ? 24.785 -5.346 -32.910 1.00 66.44 178 HIS A C 1
ATOM 1435 O O . HIS A 1 178 ? 24.887 -5.354 -34.140 1.00 66.44 178 HIS A O 1
ATOM 1441 N N . ASP A 1 179 ? 25.839 -5.320 -32.098 1.00 61.12 179 ASP A N 1
ATOM 1442 C CA . ASP A 1 179 ? 27.220 -5.282 -32.588 1.00 61.12 179 ASP A CA 1
ATOM 1443 C C . ASP A 1 179 ? 27.613 -6.589 -33.298 1.00 61.12 179 ASP A C 1
ATOM 1445 O O . ASP A 1 179 ? 28.366 -6.583 -34.270 1.00 61.12 179 ASP A O 1
ATOM 1449 N N . THR A 1 180 ? 27.022 -7.715 -32.884 1.00 58.78 180 THR A N 1
ATOM 1450 C CA . THR A 1 180 ? 27.269 -9.040 -33.479 1.00 58.78 180 THR A CA 1
ATOM 1451 C C . THR A 1 180 ? 26.420 -9.307 -34.737 1.00 58.78 180 THR A C 1
ATOM 1453 O O . THR A 1 180 ? 26.764 -10.164 -35.548 1.00 58.78 180 THR A O 1
ATOM 1456 N N . GLN A 1 181 ? 25.305 -8.588 -34.930 1.00 58.47 181 GLN A N 1
ATOM 1457 C CA . GLN A 1 181 ? 24.322 -8.820 -36.007 1.00 58.47 181 GLN A CA 1
ATOM 1458 C C . GLN A 1 181 ? 24.273 -7.704 -37.065 1.00 58.47 181 GLN A C 1
ATOM 1460 O O . GLN A 1 181 ? 23.293 -7.613 -37.807 1.00 58.47 181 GLN A O 1
ATOM 1465 N N . SER A 1 182 ? 25.312 -6.867 -37.179 1.00 49.47 182 SER A N 1
ATOM 1466 C CA . SER A 1 182 ? 25.402 -5.838 -38.228 1.00 49.47 182 SER A CA 1
ATOM 1467 C C . SER A 1 182 ? 25.604 -6.433 -39.629 1.00 49.47 182 SER A C 1
ATOM 1469 O O . SER A 1 182 ? 26.672 -6.350 -40.226 1.00 49.47 182 SER A O 1
ATOM 1471 N N . SER A 1 183 ? 24.535 -6.992 -40.195 1.00 43.78 183 SER A N 1
ATOM 1472 C CA . SER A 1 183 ? 24.317 -7.036 -41.638 1.00 43.78 183 SER A CA 1
ATOM 1473 C C . SER A 1 183 ? 22.815 -7.062 -41.941 1.00 43.78 183 SER A C 1
ATOM 1475 O O . SER A 1 183 ? 22.168 -8.101 -41.850 1.00 43.78 183 SER A O 1
ATOM 1477 N N . GLY A 1 184 ? 22.278 -5.900 -42.318 1.00 49.19 184 GLY A N 1
ATOM 1478 C CA . GLY A 1 184 ? 21.098 -5.779 -43.174 1.00 49.19 184 GLY A CA 1
ATOM 1479 C C . GLY A 1 184 ? 19.758 -6.215 -42.585 1.00 49.19 184 GLY A C 1
ATOM 1480 O O . GLY A 1 184 ? 19.250 -7.270 -42.940 1.00 49.19 184 GLY A O 1
ATOM 1481 N N . VAL A 1 185 ? 19.105 -5.342 -41.815 1.00 49.75 185 VAL A N 1
ATOM 1482 C CA . VAL A 1 185 ? 17.634 -5.287 -41.816 1.00 49.75 185 VAL A CA 1
ATOM 1483 C C . VAL A 1 185 ? 17.211 -3.826 -41.768 1.00 49.75 185 VAL A C 1
ATOM 1485 O O . VAL A 1 185 ? 17.030 -3.250 -40.696 1.00 49.75 185 VAL A O 1
ATOM 1488 N N . ASP A 1 186 ? 17.052 -3.245 -42.953 1.00 55.22 186 ASP A N 1
ATOM 1489 C CA . ASP A 1 186 ? 16.218 -2.066 -43.149 1.00 55.22 186 ASP A CA 1
ATOM 1490 C C . ASP A 1 186 ? 14.770 -2.500 -42.877 1.00 55.22 186 ASP A C 1
ATOM 1492 O O . ASP A 1 186 ? 14.257 -3.441 -43.490 1.00 55.22 186 ASP A O 1
ATOM 1496 N N . GLY A 1 187 ? 14.134 -1.918 -41.865 1.00 50.47 187 GLY A N 1
ATOM 1497 C CA . GLY A 1 187 ? 12.846 -2.417 -41.397 1.00 50.47 187 GLY A CA 1
ATOM 1498 C C . GLY A 1 187 ? 12.265 -1.590 -40.269 1.00 50.47 187 GLY A C 1
ATOM 1499 O O . GLY A 1 187 ? 12.331 -1.990 -39.107 1.00 50.47 187 GLY A O 1
ATOM 1500 N N . SER A 1 188 ? 11.663 -0.469 -40.661 1.00 59.19 188 SER A N 1
ATOM 1501 C CA . SER A 1 188 ? 10.726 0.393 -39.925 1.00 59.19 188 SER A CA 1
ATOM 1502 C C . SER A 1 188 ? 9.434 -0.350 -39.513 1.00 59.19 188 SER A C 1
ATOM 1504 O O . SER A 1 188 ? 8.326 0.132 -39.735 1.00 59.19 188 SER A O 1
ATOM 1506 N N . ASP A 1 189 ? 9.551 -1.555 -38.958 1.00 80.69 189 ASP A N 1
ATOM 1507 C CA . ASP A 1 189 ? 8.415 -2.316 -38.440 1.00 80.69 189 ASP A CA 1
ATOM 1508 C C . ASP A 1 189 ? 8.542 -2.413 -36.917 1.00 80.69 189 ASP A C 1
ATOM 1510 O O . ASP A 1 189 ? 9.362 -3.163 -36.375 1.00 80.69 189 ASP A O 1
ATOM 1514 N N . GLU A 1 190 ? 7.746 -1.596 -36.230 1.00 81.31 190 GLU A N 1
ATOM 1515 C CA . GLU A 1 190 ? 7.673 -1.534 -34.772 1.00 81.31 190 GLU A CA 1
ATOM 1516 C C . GLU A 1 190 ? 7.412 -2.913 -34.147 1.00 81.31 190 GLU A C 1
ATOM 1518 O O . GLU A 1 190 ? 7.981 -3.232 -33.101 1.00 81.31 190 GLU A O 1
ATOM 1523 N N . ALA A 1 191 ? 6.631 -3.773 -34.813 1.00 82.25 191 ALA A N 1
ATOM 1524 C CA . ALA A 1 191 ? 6.349 -5.122 -34.330 1.00 82.25 191 ALA A CA 1
ATOM 1525 C C . ALA A 1 191 ? 7.619 -5.985 -34.298 1.00 82.25 191 ALA A C 1
ATOM 1527 O O . ALA A 1 191 ? 7.896 -6.652 -33.300 1.00 82.25 191 ALA A O 1
ATOM 1528 N N . ARG A 1 192 ? 8.451 -5.902 -35.344 1.00 83.69 192 ARG A N 1
ATOM 1529 C CA . ARG A 1 192 ? 9.742 -6.610 -35.406 1.00 83.69 192 ARG A CA 1
ATOM 1530 C C . ARG A 1 192 ? 10.754 -6.060 -34.410 1.00 83.69 192 ARG A C 1
ATOM 1532 O O . ARG A 1 192 ? 11.630 -6.791 -33.954 1.00 83.69 192 ARG A O 1
ATOM 1539 N N . LEU A 1 193 ? 10.711 -4.761 -34.109 1.00 85.00 193 LEU A N 1
ATOM 1540 C CA . LEU A 1 193 ? 11.551 -4.178 -33.057 1.00 85.00 193 LEU A CA 1
ATOM 1541 C C . LEU A 1 193 ? 11.138 -4.702 -31.682 1.00 85.00 193 LEU A C 1
ATOM 1543 O O . LEU A 1 193 ? 11.996 -5.153 -30.927 1.00 85.00 193 LEU A O 1
ATOM 1547 N N . LEU A 1 194 ? 9.839 -4.722 -31.387 1.00 85.56 194 LEU A N 1
ATOM 1548 C CA . LEU A 1 194 ? 9.332 -5.232 -30.120 1.00 85.56 194 LEU A CA 1
ATOM 1549 C C . LEU A 1 194 ? 9.610 -6.731 -29.935 1.00 85.56 194 LEU A C 1
ATOM 1551 O O . LEU A 1 194 ? 10.005 -7.146 -28.846 1.00 85.56 194 LEU A O 1
ATOM 1555 N N . GLU A 1 195 ? 9.435 -7.543 -30.977 1.00 87.06 195 GLU A N 1
ATOM 1556 C CA . GLU A 1 195 ? 9.744 -8.977 -30.935 1.00 87.06 195 GLU A CA 1
ATOM 1557 C C . GLU A 1 195 ? 11.234 -9.221 -30.653 1.00 87.06 195 GLU A C 1
ATOM 1559 O O . GLU A 1 195 ? 11.579 -10.015 -29.778 1.00 87.06 195 GLU A O 1
ATOM 1564 N N . ARG A 1 196 ? 12.124 -8.464 -31.311 1.00 87.38 196 ARG A N 1
ATOM 1565 C CA . ARG A 1 196 ? 13.569 -8.519 -31.043 1.00 87.38 196 ARG A CA 1
ATOM 1566 C C . ARG A 1 196 ? 13.902 -8.140 -29.602 1.00 87.38 196 ARG A C 1
ATOM 1568 O O . ARG A 1 196 ? 14.606 -8.891 -28.937 1.00 87.38 196 ARG A O 1
ATOM 1575 N N . CYS A 1 197 ? 13.346 -7.038 -29.104 1.00 90.19 197 CYS A N 1
ATOM 1576 C CA . CYS A 1 197 ? 13.536 -6.617 -27.718 1.00 90.19 197 CYS A CA 1
ATOM 1577 C C . CYS A 1 197 ? 12.967 -7.628 -26.709 1.00 90.19 197 CYS A C 1
ATOM 1579 O O . CYS A 1 197 ? 13.534 -7.800 -25.638 1.00 90.19 197 CYS A O 1
ATOM 1581 N N . THR A 1 198 ? 11.875 -8.321 -27.039 1.00 91.12 198 THR A N 1
ATOM 1582 C CA . THR A 1 198 ? 11.304 -9.376 -26.182 1.00 91.12 198 THR A CA 1
ATOM 1583 C C . THR A 1 198 ? 12.254 -10.565 -26.070 1.00 91.12 198 THR A C 1
ATOM 1585 O O . THR A 1 198 ? 12.404 -11.142 -24.997 1.00 91.12 198 THR A O 1
ATOM 1588 N N . GLU A 1 199 ? 12.933 -10.917 -27.159 1.00 90.88 199 GLU A N 1
ATOM 1589 C CA . GLU A 1 199 ? 13.966 -11.952 -27.145 1.00 90.88 199 GLU A CA 1
ATOM 1590 C C . GLU A 1 199 ? 15.194 -11.531 -26.322 1.00 90.88 199 GLU A C 1
ATOM 1592 O O . GLU A 1 199 ? 15.727 -12.335 -25.564 1.00 90.88 199 GLU A O 1
ATOM 1597 N N . ASP A 1 200 ? 15.613 -10.266 -26.407 1.00 91.00 200 ASP A N 1
ATOM 1598 C CA . ASP A 1 200 ? 16.712 -9.748 -25.579 1.00 91.00 200 ASP A CA 1
ATOM 1599 C C . ASP A 1 200 ? 16.348 -9.757 -24.084 1.00 91.00 200 ASP A C 1
ATOM 1601 O O . ASP A 1 200 ? 17.160 -10.148 -23.246 1.00 91.00 200 ASP A O 1
ATOM 1605 N N . VAL A 1 201 ? 15.097 -9.418 -23.754 1.00 93.31 201 VAL A N 1
ATOM 1606 C CA . VAL A 1 201 ? 14.552 -9.513 -22.392 1.00 93.31 201 VAL A CA 1
ATOM 1607 C C . VAL A 1 201 ? 14.601 -10.942 -21.859 1.00 93.31 201 VAL A C 1
ATOM 1609 O O . VAL A 1 201 ? 15.012 -11.137 -20.723 1.00 93.31 201 VAL A O 1
ATOM 1612 N N . ARG A 1 202 ? 14.242 -11.947 -22.667 1.00 92.12 202 ARG A N 1
ATOM 1613 C CA . ARG A 1 202 ? 14.307 -13.361 -22.252 1.00 92.12 202 ARG A CA 1
ATOM 1614 C C . ARG A 1 202 ? 15.731 -13.837 -21.979 1.00 92.12 202 ARG A C 1
ATOM 1616 O O . ARG A 1 202 ? 15.941 -14.700 -21.139 1.00 92.12 202 ARG A O 1
ATOM 1623 N N . ARG A 1 203 ? 16.721 -13.293 -22.687 1.00 90.44 203 ARG A N 1
ATOM 1624 C CA . ARG A 1 203 ? 18.134 -13.653 -22.486 1.00 90.44 203 ARG A CA 1
ATOM 1625 C C . ARG A 1 203 ? 18.704 -13.070 -21.205 1.00 90.44 203 ARG A C 1
ATOM 1627 O O . ARG A 1 203 ? 19.540 -13.706 -20.574 1.00 90.44 203 ARG A O 1
ATOM 1634 N N . CYS A 1 204 ? 18.237 -11.885 -20.829 1.00 92.75 204 CYS A N 1
ATOM 1635 C CA . CYS A 1 204 ? 18.605 -11.216 -19.587 1.00 92.75 204 CYS A CA 1
ATOM 1636 C C . CYS A 1 204 ? 17.402 -11.140 -18.641 1.00 92.75 204 CYS A C 1
ATOM 1638 O O . CYS A 1 204 ? 17.112 -10.094 -18.059 1.00 92.75 204 CYS A O 1
ATOM 1640 N N . GLU A 1 205 ? 16.707 -12.278 -18.495 1.00 93.19 205 GLU A N 1
ATOM 1641 C CA . GLU A 1 205 ? 15.455 -12.397 -17.742 1.00 93.19 205 GLU A CA 1
ATOM 1642 C C . GLU A 1 205 ? 15.631 -11.985 -16.282 1.00 93.19 205 GLU A C 1
ATOM 1644 O O . GLU A 1 205 ? 14.797 -11.263 -15.747 1.00 93.19 205 GLU A O 1
ATOM 1649 N N . GLU A 1 206 ? 16.744 -12.359 -15.646 1.00 93.62 206 GLU A N 1
ATOM 1650 C CA . GLU A 1 206 ? 17.019 -11.969 -14.262 1.00 93.62 206 GLU A CA 1
ATOM 1651 C C . GLU A 1 206 ? 17.053 -10.442 -14.100 1.00 93.62 206 GLU A C 1
ATOM 1653 O O . GLU A 1 206 ? 16.363 -9.893 -13.239 1.00 93.62 206 GLU A O 1
ATOM 1658 N N . ALA A 1 207 ? 17.790 -9.743 -14.967 1.00 93.81 207 ALA A N 1
ATOM 1659 C CA . ALA A 1 207 ? 17.863 -8.286 -14.954 1.00 93.81 207 ALA A CA 1
ATOM 1660 C C . ALA A 1 207 ? 16.490 -7.657 -15.242 1.00 93.81 207 ALA A C 1
ATOM 1662 O O . ALA A 1 207 ? 16.070 -6.742 -14.536 1.00 93.81 207 ALA A O 1
ATOM 1663 N N . ALA A 1 208 ? 15.744 -8.192 -16.215 1.00 94.31 208 ALA A N 1
ATOM 1664 C CA . ALA A 1 208 ? 14.396 -7.728 -16.534 1.00 94.31 208 ALA A CA 1
ATOM 1665 C C . ALA A 1 208 ? 13.412 -7.904 -15.361 1.00 94.31 208 ALA A C 1
ATOM 1667 O O . ALA A 1 208 ? 12.617 -7.006 -15.068 1.00 94.31 208 ALA A O 1
ATOM 1668 N N . MET A 1 209 ? 13.485 -9.033 -14.657 1.00 93.81 209 MET A N 1
ATOM 1669 C CA . MET A 1 209 ? 12.655 -9.334 -13.491 1.00 93.81 209 MET A CA 1
ATOM 1670 C C . MET A 1 209 ? 13.017 -8.447 -12.299 1.00 93.81 209 MET A C 1
ATOM 1672 O O . MET A 1 209 ? 12.118 -7.938 -11.630 1.00 93.81 209 MET A O 1
ATOM 1676 N N . GLN A 1 210 ? 14.308 -8.192 -12.063 1.00 93.06 210 GLN A N 1
ATOM 1677 C CA . GLN A 1 210 ? 14.764 -7.244 -11.042 1.00 93.06 210 GLN A CA 1
ATOM 1678 C C . GLN A 1 210 ? 14.296 -5.815 -11.349 1.00 93.06 210 GLN A C 1
ATOM 1680 O O . GLN A 1 210 ? 13.748 -5.146 -10.471 1.00 93.06 210 GLN A O 1
ATOM 1685 N N . THR A 1 211 ? 14.443 -5.361 -12.598 1.00 94.12 211 THR A N 1
ATOM 1686 C CA . THR A 1 211 ? 13.989 -4.036 -13.038 1.00 94.12 211 THR A CA 1
ATOM 1687 C C . THR A 1 211 ? 12.483 -3.867 -12.852 1.00 94.12 211 THR A C 1
ATOM 1689 O O . THR A 1 211 ? 12.037 -2.890 -12.245 1.00 94.12 211 THR A O 1
ATOM 1692 N N . TYR A 1 212 ? 11.687 -4.822 -13.339 1.00 93.38 212 TYR A N 1
ATOM 1693 C CA . TYR A 1 212 ? 10.233 -4.746 -13.225 1.00 93.38 212 TYR A CA 1
ATOM 1694 C C . TYR A 1 212 ? 9.756 -4.905 -11.775 1.00 93.38 212 TYR A C 1
ATOM 1696 O O . TYR A 1 212 ? 8.834 -4.209 -11.353 1.00 93.38 212 TYR A O 1
ATOM 1704 N N . GLY A 1 213 ? 10.400 -5.767 -10.984 1.00 90.75 213 GLY A N 1
ATOM 1705 C CA . GLY A 1 213 ? 10.108 -5.940 -9.561 1.00 90.75 213 GLY A CA 1
ATOM 1706 C C . GLY A 1 213 ? 10.352 -4.666 -8.750 1.00 90.75 213 GLY A C 1
ATOM 1707 O O . GLY A 1 213 ? 9.490 -4.254 -7.976 1.00 90.75 213 GLY A O 1
ATOM 1708 N N . ALA A 1 214 ? 11.475 -3.983 -8.979 1.00 89.88 214 ALA A N 1
ATOM 1709 C CA . ALA A 1 214 ? 11.762 -2.696 -8.345 1.00 89.88 214 ALA A CA 1
ATOM 1710 C C . ALA A 1 214 ? 10.733 -1.620 -8.725 1.00 89.88 214 ALA A C 1
ATOM 1712 O O . ALA A 1 214 ? 10.289 -0.854 -7.869 1.00 89.88 214 ALA A O 1
ATOM 1713 N N . TRP A 1 215 ? 10.307 -1.591 -9.992 1.00 91.75 215 TRP A N 1
ATOM 1714 C CA . TRP A 1 215 ? 9.221 -0.715 -10.426 1.00 91.75 215 TRP A CA 1
ATOM 1715 C C . TRP A 1 215 ? 7.897 -1.043 -9.726 1.00 91.75 215 TRP A C 1
ATOM 1717 O O . TRP A 1 215 ? 7.230 -0.129 -9.247 1.00 91.75 215 TRP A O 1
ATOM 1727 N N . LEU A 1 216 ? 7.532 -2.325 -9.608 1.00 89.06 216 LEU A N 1
ATOM 1728 C CA . LEU A 1 216 ? 6.317 -2.751 -8.907 1.00 89.06 216 LEU A CA 1
ATOM 1729 C C . LEU A 1 216 ? 6.319 -2.316 -7.438 1.00 89.06 216 LEU A C 1
ATOM 1731 O O . LEU A 1 216 ? 5.307 -1.809 -6.959 1.00 89.06 216 LEU A O 1
ATOM 1735 N N . GLU A 1 217 ? 7.431 -2.482 -6.726 1.00 86.19 217 GLU A N 1
ATOM 1736 C CA . GLU A 1 217 ? 7.565 -2.021 -5.338 1.00 86.19 217 GLU A CA 1
ATOM 1737 C C . GLU A 1 217 ? 7.443 -0.496 -5.233 1.00 86.19 217 GLU A C 1
ATOM 1739 O O . GLU A 1 217 ? 6.663 0.018 -4.428 1.00 86.19 217 GLU A O 1
ATOM 1744 N N . ALA A 1 218 ? 8.145 0.244 -6.095 1.00 87.00 218 ALA A N 1
ATOM 1745 C CA . ALA A 1 218 ? 8.079 1.703 -6.125 1.00 87.00 218 ALA A CA 1
ATOM 1746 C C . ALA A 1 218 ? 6.675 2.222 -6.492 1.00 87.00 218 ALA A C 1
ATOM 1748 O O . ALA A 1 218 ? 6.233 3.237 -5.953 1.00 87.00 218 ALA A O 1
ATOM 1749 N N . SER A 1 219 ? 5.945 1.514 -7.360 1.00 86.44 219 SER A N 1
ATOM 1750 C CA . SER A 1 219 ? 4.595 1.890 -7.800 1.00 86.44 219 SER A CA 1
ATOM 1751 C C . SER A 1 219 ? 3.543 1.833 -6.685 1.00 86.44 219 SER A C 1
ATOM 1753 O O . SER A 1 219 ? 2.506 2.482 -6.792 1.00 86.44 219 SER A O 1
ATOM 1755 N N . GLY A 1 220 ? 3.810 1.103 -5.595 1.00 82.81 220 GLY A N 1
ATOM 1756 C CA . GLY A 1 220 ? 2.935 1.044 -4.420 1.00 82.81 220 GLY A CA 1
ATOM 1757 C C . GLY A 1 220 ? 3.035 2.260 -3.495 1.00 82.81 220 GLY A C 1
ATOM 1758 O O . GLY A 1 220 ? 2.225 2.402 -2.577 1.00 82.81 220 GLY A O 1
ATOM 1759 N N . ALA A 1 221 ? 4.003 3.153 -3.720 1.00 81.25 221 ALA A N 1
ATOM 1760 C CA . ALA A 1 221 ? 4.259 4.296 -2.850 1.00 81.25 221 ALA A CA 1
ATOM 1761 C C . ALA A 1 221 ? 3.068 5.257 -2.659 1.00 81.25 221 ALA A C 1
ATOM 1763 O O . ALA A 1 221 ? 2.865 5.673 -1.519 1.00 81.25 221 ALA A O 1
ATOM 1764 N N . PRO A 1 222 ? 2.243 5.581 -3.678 1.00 80.12 222 PRO A N 1
ATOM 1765 C CA . PRO A 1 222 ? 1.055 6.414 -3.478 1.00 80.12 222 PRO A CA 1
ATOM 1766 C C . PRO A 1 222 ? 0.058 5.790 -2.494 1.00 80.12 222 PRO A C 1
ATOM 1768 O O . PRO A 1 222 ? -0.414 6.461 -1.589 1.00 80.12 222 PRO A O 1
ATOM 1771 N N . LEU A 1 223 ? -0.182 4.479 -2.585 1.00 80.81 223 LEU A N 1
ATOM 1772 C CA . LEU A 1 223 ? -1.082 3.781 -1.659 1.00 80.81 223 LEU A CA 1
ATOM 1773 C C . LEU A 1 223 ? -0.506 3.713 -0.241 1.00 80.81 223 LEU A C 1
ATOM 1775 O O . LEU A 1 223 ? -1.235 3.881 0.736 1.00 80.81 223 LEU A O 1
ATOM 1779 N N . LYS A 1 224 ? 0.808 3.487 -0.114 1.00 83.56 224 LYS A N 1
ATOM 1780 C CA . LYS A 1 224 ? 1.501 3.569 1.180 1.00 83.56 224 LYS A CA 1
ATOM 1781 C C . LYS A 1 224 ? 1.413 4.978 1.771 1.00 83.56 224 LYS A C 1
ATOM 1783 O O . LYS A 1 224 ? 1.255 5.104 2.982 1.00 83.56 224 LYS A O 1
ATOM 1788 N N . ARG A 1 225 ? 1.483 6.020 0.936 1.00 82.62 225 ARG A N 1
ATOM 1789 C CA . ARG A 1 225 ? 1.296 7.418 1.340 1.00 82.62 225 ARG A CA 1
ATOM 1790 C C . ARG A 1 225 ? -0.127 7.671 1.829 1.00 82.62 225 ARG A C 1
ATOM 1792 O O . ARG A 1 225 ? -0.264 8.206 2.917 1.00 82.62 225 ARG A O 1
ATOM 1799 N N . ASP A 1 226 ? -1.154 7.221 1.113 1.00 83.94 226 ASP A N 1
ATOM 1800 C CA . ASP A 1 226 ? -2.549 7.383 1.551 1.00 83.94 226 ASP A CA 1
ATOM 1801 C C . ASP A 1 226 ? -2.793 6.725 2.918 1.00 83.94 226 ASP A C 1
ATOM 1803 O O . ASP A 1 226 ? -3.426 7.308 3.799 1.00 83.94 226 ASP A O 1
ATOM 1807 N N . LEU A 1 227 ? -2.246 5.521 3.128 1.00 85.69 227 LEU A N 1
ATOM 1808 C CA . LEU A 1 227 ? -2.291 4.850 4.430 1.00 85.69 227 LEU A CA 1
ATOM 1809 C C . LEU A 1 227 ? -1.527 5.638 5.499 1.00 85.69 227 LEU A C 1
ATOM 1811 O O . LEU A 1 227 ? -2.025 5.798 6.608 1.00 85.69 227 LEU A O 1
ATOM 1815 N N . ARG A 1 228 ? -0.339 6.153 5.176 1.00 86.19 228 ARG A N 1
ATOM 1816 C CA . ARG A 1 228 ? 0.475 6.968 6.087 1.00 86.19 228 ARG A CA 1
ATOM 1817 C C . ARG A 1 228 ? -0.255 8.244 6.506 1.00 86.19 228 ARG A C 1
ATOM 1819 O O . ARG A 1 228 ? -0.285 8.555 7.692 1.00 86.19 228 ARG A O 1
ATOM 1826 N N . ASP A 1 229 ? -0.861 8.943 5.554 1.00 85.50 229 ASP A N 1
ATOM 1827 C CA . ASP A 1 229 ? -1.602 10.181 5.782 1.00 85.50 229 ASP A CA 1
ATOM 1828 C C . ASP A 1 229 ? -2.860 9.908 6.624 1.00 85.50 229 ASP A C 1
ATOM 1830 O O . ASP A 1 229 ? -3.136 10.643 7.573 1.00 85.50 229 ASP A O 1
ATOM 1834 N N . ALA A 1 230 ? -3.557 8.793 6.375 1.00 84.88 230 ALA A N 1
ATOM 1835 C CA . ALA A 1 230 ? -4.665 8.353 7.219 1.00 84.88 230 ALA A CA 1
ATOM 1836 C C . ALA A 1 230 ? -4.214 8.034 8.655 1.00 84.88 230 ALA A C 1
ATOM 1838 O O . ALA A 1 230 ? -4.862 8.457 9.605 1.00 84.88 230 ALA A O 1
ATOM 1839 N N . LEU A 1 231 ? -3.099 7.322 8.847 1.00 85.06 231 LEU A N 1
ATOM 1840 C CA . LEU A 1 231 ? -2.588 7.012 10.189 1.00 85.06 231 LEU A CA 1
ATOM 1841 C C . LEU A 1 231 ? -2.149 8.272 10.944 1.00 85.06 231 LEU A C 1
ATOM 1843 O O . LEU A 1 231 ? -2.445 8.400 12.132 1.00 85.06 231 LEU A O 1
ATOM 1847 N N . ARG A 1 232 ? -1.492 9.214 10.257 1.00 84.06 232 ARG A N 1
ATOM 1848 C CA . ARG A 1 232 ? -1.109 10.522 10.812 1.00 84.06 232 ARG A CA 1
ATOM 1849 C C . ARG A 1 232 ? -2.320 11.326 11.264 1.00 84.06 232 ARG A C 1
ATOM 1851 O O . ARG A 1 232 ? -2.312 11.853 12.369 1.00 84.06 232 ARG A O 1
ATOM 1858 N N . GLN A 1 233 ? -3.384 11.362 10.458 1.00 85.44 233 GLN A N 1
ATOM 1859 C CA . GLN A 1 233 ? -4.620 12.082 10.789 1.00 85.44 233 GLN A CA 1
ATOM 1860 C C . GLN A 1 233 ? -5.204 11.678 12.156 1.00 85.44 233 GLN A C 1
ATOM 1862 O O . GLN A 1 233 ? -5.830 12.499 12.828 1.00 85.44 233 GLN A O 1
ATOM 1867 N N . TYR A 1 234 ? -5.017 10.422 12.560 1.00 81.94 234 TYR A N 1
ATOM 1868 C CA . TYR A 1 234 ? -5.532 9.880 13.817 1.00 81.94 234 TYR A CA 1
ATOM 1869 C C . TYR A 1 234 ? -4.446 9.678 14.882 1.00 81.94 234 TYR A C 1
ATOM 1871 O O . TYR A 1 234 ? -4.678 8.958 15.847 1.00 81.94 234 TYR A O 1
ATOM 1879 N N . GLY A 1 235 ? -3.246 10.241 14.692 1.00 76.69 235 GLY A N 1
ATOM 1880 C CA . GLY A 1 235 ? -2.141 10.133 15.651 1.00 76.69 235 GLY A CA 1
ATOM 1881 C C . GLY A 1 235 ? -1.603 8.709 15.850 1.00 76.69 235 GLY A C 1
ATOM 1882 O O . GLY A 1 235 ? -0.900 8.434 16.819 1.00 76.69 235 GLY A O 1
ATOM 1883 N N . LEU A 1 236 ? -1.905 7.789 14.928 1.00 79.94 236 LEU A N 1
ATOM 1884 C CA . LEU A 1 236 ? -1.398 6.413 14.931 1.00 79.94 236 LEU A CA 1
ATOM 1885 C C . LEU A 1 236 ? 0.001 6.297 14.321 1.00 79.94 236 LEU A C 1
ATOM 1887 O O . LEU A 1 236 ? 0.576 5.213 14.306 1.00 79.94 236 LEU A O 1
ATOM 1891 N N . LEU A 1 237 ? 0.557 7.381 13.791 1.00 75.88 237 LEU A N 1
ATOM 1892 C CA . LEU A 1 237 ? 1.913 7.427 13.271 1.00 75.88 237 LEU A CA 1
ATOM 1893 C C . LEU A 1 237 ? 2.551 8.743 13.708 1.00 75.88 237 LEU A C 1
ATOM 1895 O O . LEU A 1 237 ? 2.260 9.779 13.121 1.00 75.88 237 LEU A O 1
ATOM 1899 N N . VAL A 1 238 ? 3.428 8.687 14.710 1.00 60.94 238 VAL A N 1
ATOM 1900 C CA . VAL A 1 238 ? 4.256 9.834 15.098 1.00 60.94 238 VAL A CA 1
ATOM 1901 C C . VAL A 1 238 ? 5.537 9.767 14.283 1.00 60.94 238 VAL A C 1
ATOM 1903 O O . VAL A 1 238 ? 6.377 8.887 14.493 1.00 60.94 238 VAL A O 1
ATOM 1906 N N . THR A 1 239 ? 5.688 10.655 13.304 1.00 51.53 239 THR A N 1
ATOM 1907 C CA . THR A 1 239 ? 6.971 10.772 12.604 1.00 51.53 239 THR A CA 1
ATOM 1908 C C . THR A 1 239 ? 7.938 11.600 13.436 1.00 51.53 239 THR A C 1
ATOM 1910 O O . THR A 1 239 ? 7.542 12.598 14.021 1.00 51.53 239 THR A O 1
ATOM 1913 N N . LYS A 1 240 ? 9.222 11.213 13.477 1.00 40.84 240 LYS A N 1
ATOM 1914 C CA . LYS A 1 240 ? 10.282 11.936 14.214 1.00 40.84 240 LYS A CA 1
ATOM 1915 C C . LYS A 1 240 ? 10.337 13.444 13.923 1.00 40.84 240 LYS A C 1
ATOM 1917 O O . LYS A 1 240 ? 10.844 14.186 14.752 1.00 40.84 240 LYS A O 1
ATOM 1922 N N . GLU A 1 241 ? 9.828 13.882 12.775 1.00 37.97 241 GLU A N 1
ATOM 1923 C CA . GLU A 1 241 ? 9.719 15.295 12.391 1.00 37.97 241 GLU A CA 1
ATOM 1924 C C . GLU A 1 241 ? 8.764 16.105 13.290 1.00 37.97 241 GLU A C 1
ATOM 1926 O O . GLU A 1 241 ? 8.933 17.309 13.400 1.00 37.97 241 GLU A O 1
ATOM 1931 N N . GLU A 1 242 ? 7.822 15.462 13.990 1.00 38.88 242 GLU A N 1
ATOM 1932 C CA . GLU A 1 242 ? 6.882 16.106 14.929 1.00 38.88 242 GLU A CA 1
ATOM 1933 C C . GLU A 1 242 ? 7.393 16.112 16.384 1.00 38.88 242 GLU A C 1
ATOM 1935 O O . GLU A 1 242 ? 6.728 16.632 17.273 1.00 38.88 242 GLU A O 1
ATOM 1940 N N . MET A 1 243 ? 8.573 15.533 16.647 1.00 32.16 243 MET A N 1
ATOM 1941 C CA . MET A 1 243 ? 9.200 15.476 17.978 1.00 32.16 243 MET A CA 1
ATOM 1942 C C . MET A 1 243 ? 10.373 16.455 18.140 1.00 32.16 243 MET A C 1
ATOM 1944 O O . MET A 1 243 ? 11.154 16.317 19.082 1.00 32.16 243 MET A O 1
ATOM 1948 N N . VAL A 1 244 ? 10.540 17.419 17.231 1.00 33.06 244 VAL A N 1
ATOM 1949 C CA . VAL A 1 244 ? 11.453 18.542 17.468 1.00 33.06 244 VAL A CA 1
ATOM 1950 C C . VAL A 1 244 ? 10.638 19.618 18.185 1.00 33.06 244 VAL A C 1
ATOM 1952 O O . VAL A 1 244 ? 9.790 20.229 17.540 1.00 33.06 244 VAL A O 1
ATOM 1955 N N . PRO A 1 245 ? 10.815 19.825 19.502 1.00 38.06 245 PRO A N 1
ATOM 1956 C CA . PRO A 1 245 ? 10.265 21.013 20.134 1.00 38.06 245 PRO A CA 1
ATOM 1957 C C . PRO A 1 245 ? 10.862 22.237 19.433 1.00 38.06 245 PRO A C 1
ATOM 1959 O O . PRO A 1 245 ? 12.073 22.282 19.203 1.00 38.06 245 PRO A O 1
ATOM 1962 N N . ASP A 1 246 ? 10.012 23.200 19.072 1.00 40.00 246 ASP A N 1
ATOM 1963 C CA . ASP A 1 246 ? 10.448 24.542 18.693 1.00 40.00 246 ASP A CA 1
ATOM 1964 C C . ASP A 1 246 ? 11.255 25.115 19.869 1.00 40.00 246 ASP A C 1
ATOM 1966 O O . ASP A 1 246 ? 10.703 25.639 20.834 1.00 40.00 246 ASP A O 1
ATOM 1970 N N . ASP A 1 247 ? 12.579 24.993 19.804 1.00 41.91 247 ASP A N 1
ATOM 1971 C CA . ASP A 1 247 ? 13.533 25.599 20.743 1.00 41.91 247 ASP A CA 1
ATOM 1972 C C . ASP A 1 247 ? 13.691 27.120 20.496 1.00 41.91 247 ASP A C 1
ATOM 1974 O O . ASP A 1 247 ? 14.687 27.729 20.886 1.00 41.91 247 ASP A O 1
ATOM 1978 N N . ASP A 1 248 ? 12.695 27.759 19.876 1.00 45.59 248 ASP A N 1
ATOM 1979 C CA . ASP A 1 248 ? 12.660 29.191 19.578 1.00 45.59 248 ASP A CA 1
ATOM 1980 C C . ASP A 1 248 ? 11.569 29.896 20.396 1.00 45.59 248 ASP A C 1
ATOM 1982 O O . ASP A 1 248 ? 10.649 30.513 19.868 1.00 45.59 248 ASP A O 1
ATOM 1986 N N . ASP A 1 249 ? 11.692 29.847 21.723 1.00 41.09 249 ASP A N 1
ATOM 1987 C CA . ASP A 1 249 ? 11.077 30.862 22.586 1.00 41.09 249 ASP A CA 1
ATOM 1988 C C . ASP A 1 249 ? 11.946 31.119 23.829 1.00 41.09 249 ASP A C 1
ATOM 1990 O O . ASP A 1 249 ? 11.566 30.921 24.986 1.00 41.09 249 ASP A O 1
ATOM 1994 N N . VAL A 1 250 ? 13.183 31.569 23.587 1.00 40.09 250 VAL A N 1
ATOM 1995 C CA . VAL A 1 250 ? 13.988 32.238 24.617 1.00 40.09 250 VAL A CA 1
ATOM 1996 C C . VAL A 1 250 ? 13.691 33.739 24.548 1.00 40.09 250 VAL A C 1
ATOM 1998 O O . VAL A 1 250 ? 14.191 34.420 23.649 1.00 40.09 250 VAL A O 1
ATOM 2001 N N . PRO A 1 251 ? 12.942 34.321 25.504 1.00 37.97 251 PRO A N 1
ATOM 2002 C CA . PRO A 1 251 ? 12.795 35.763 25.576 1.00 37.97 251 PRO A CA 1
ATOM 2003 C C . PRO A 1 251 ? 14.132 36.359 26.021 1.00 37.97 251 PRO A C 1
ATOM 2005 O O . PRO A 1 251 ? 14.519 36.275 27.192 1.00 37.97 251 PRO A O 1
ATOM 2008 N N . THR A 1 252 ? 14.850 36.992 25.094 1.00 41.12 252 THR A N 1
ATOM 2009 C CA . THR A 1 252 ? 15.987 37.854 25.423 1.00 41.12 252 THR A CA 1
ATOM 2010 C C . THR A 1 252 ? 15.492 39.001 26.297 1.00 41.12 252 THR A C 1
ATOM 2012 O O . THR A 1 252 ? 14.928 39.985 25.816 1.00 41.12 252 THR A O 1
ATOM 2015 N N . LYS A 1 253 ? 15.691 38.867 27.611 1.00 37.25 253 LYS A N 1
ATOM 2016 C CA . LYS A 1 253 ? 15.605 39.983 28.551 1.00 37.25 253 LYS A CA 1
ATOM 2017 C C . LYS A 1 253 ? 16.645 41.025 28.158 1.00 37.25 253 LYS A C 1
ATOM 2019 O O . LYS A 1 253 ? 17.815 40.702 27.966 1.00 37.25 253 LYS A O 1
ATOM 2024 N N . GLY A 1 254 ? 16.175 42.263 28.049 1.00 41.66 254 GLY A N 1
ATOM 2025 C CA . GLY A 1 254 ? 16.987 43.428 27.745 1.00 41.66 254 GLY A CA 1
ATOM 2026 C C . GLY A 1 254 ? 18.141 43.643 28.722 1.00 41.66 254 GLY A C 1
ATOM 2027 O O . GLY A 1 254 ? 18.093 43.262 29.895 1.00 41.66 254 GLY A O 1
ATOM 2028 N N . SER A 1 255 ? 19.168 44.293 28.195 1.00 35.88 255 SER A N 1
ATOM 2029 C CA . SER A 1 255 ? 20.161 45.076 28.925 1.00 35.88 255 SER A CA 1
ATOM 2030 C C . SER A 1 255 ? 20.235 46.447 28.275 1.00 35.88 255 SER A C 1
ATOM 2032 O O . SER A 1 255 ? 20.087 46.499 27.032 1.00 35.88 255 SER A O 1
#

Sequence (255 aa):
MAEWLALACARHCSQLLRRPQWMQRCQDVHFPMLQRLKPCLPLYNVVLNAVDEKDFKTHGFVVNEKAEAALGEFFLCCALTLRPKEIEAAGDDNEQLLRVSRRVAEEDVEPWIADVQRFVSEDARGASRLATVIEELERRKAHGNPLDTANRHYWHESFSAVAPESFQILVECSQQRHDTQSSGVDGSDEARLLERCTEDVRRCEEAAMQTYGAWLEASGAPLKRDLRDALRQYGLLVTKEEMVPDDDDVPTKGS

pLDDT: mean 79.76, std 16.55, range [32.16, 95.56]

Radius of gyration: 26.58 Å; chains: 1; bounding box: 52×59×78 Å

Foldseek 3Di:
DLLLLLVLLQVQLVVVDDQDPLVVCVVPPQVVLCVLLVVLLLLLVQLVVQDDPVQDDPDDDPHDPSSVVSLQVSLLSLLCRPPVVQVVVCDPVPVSSSVSSVCCCVPPNVVSLVVLLVSLVPQQQLLVVLVVLVVVLVVVVVVPDDPVVSSSVNSSSLLCRQPVPLSVVLVVLLVVVVVVPPDDDPDPDSVVSSVSSNVSCVVSVVSSNVSVVSSSSSVCNVVSVVSVVSCVVSVSDDDVVNVDPPPPDDPPDDD